Protein AF-A0A812LN64-F1 (afdb_monomer_lite)

pLDDT: mean 78.15, std 17.28, range [32.16, 97.19]

Secondary structure (DSSP, 8-state):
---HHHHHHHHHHHHHHHHHHHHHHHHHHHHHTT-HHHHHHHHHHHHHHHHHHHHHHHHHHHHHHTHHHHHTT----TT-SSSHHHHHHHHHHHHHHHHHHHHHHHHHHHHH--STHHHHHHHHHHHHHHHHTTHHHHHHHHHHHHHHHHHHHHHHHS--HHHHHHHHHHHHHGGGGGHHHHHHHHHHHHHH-S--TT-TT-GGG-HHHHHHHHHHHHHHHHHHHHHHTT-SPPPP--GGGSPPHHHHS-HHHHHHHHHHHTT--SS---SS-TTHHHHHHH-S------SHHHHHHHHTT--SPPPPHHHHHTPPPPPHHHHHHHHHHHHHHHHHHHHHHH-HHHHHTS-SSPPPHHHHHHHHHH-S-GGG-

Structure (mmCIF, N/CA/C/O backbone):
data_AF-A0A812LN64-F1
#
_entry.id   AF-A0A812LN64-F1
#
loop_
_atom_site.group_PDB
_atom_site.id
_atom_site.type_symbol
_atom_site.label_atom_id
_atom_site.label_alt_id
_atom_site.label_comp_id
_atom_site.label_asym_id
_atom_site.label_entity_id
_atom_site.label_seq_id
_atom_site.pdbx_PDB_ins_code
_atom_site.Cartn_x
_atom_site.Cartn_y
_atom_site.Cartn_z
_atom_site.occupancy
_atom_site.B_iso_or_equiv
_atom_site.auth_seq_id
_atom_site.auth_comp_id
_atom_site.auth_asym_id
_atom_site.auth_atom_id
_atom_site.pdbx_PDB_model_num
ATOM 1 N N . MET A 1 1 ? -29.314 15.090 -1.015 1.00 51.09 1 MET A N 1
ATOM 2 C CA . MET A 1 1 ? -28.353 15.562 0.005 1.00 51.09 1 MET A CA 1
ATOM 3 C C . MET A 1 1 ? -27.213 14.563 0.081 1.00 51.09 1 MET A C 1
ATOM 5 O O . MET A 1 1 ? -27.457 13.415 0.433 1.00 51.09 1 MET A O 1
ATOM 9 N N . THR A 1 2 ? -26.005 14.958 -0.312 1.00 59.31 2 THR A N 1
ATOM 10 C CA . THR A 1 2 ? -24.783 14.173 -0.087 1.00 59.31 2 THR A CA 1
ATOM 11 C C . THR A 1 2 ? -24.497 14.152 1.410 1.00 59.31 2 THR A C 1
ATOM 13 O O . THR A 1 2 ? -24.447 15.202 2.048 1.00 59.31 2 THR A O 1
ATOM 16 N N . SER A 1 3 ? -24.381 12.962 2.000 1.00 77.31 3 SER A N 1
ATOM 17 C CA . SER A 1 3 ? -24.067 12.852 3.423 1.00 77.31 3 SER A CA 1
ATOM 18 C C . SER A 1 3 ? -22.604 13.248 3.656 1.00 77.31 3 SER A C 1
ATOM 20 O O . SER A 1 3 ? -21.748 13.036 2.794 1.00 77.31 3 SER A O 1
ATOM 22 N N . LEU A 1 4 ? -22.294 13.802 4.833 1.00 80.00 4 LEU A N 1
ATOM 23 C CA . LEU A 1 4 ? -20.912 14.084 5.254 1.00 80.00 4 LEU A CA 1
ATOM 24 C C . LEU A 1 4 ? -20.022 12.829 5.149 1.00 80.00 4 LEU A C 1
ATOM 26 O O . LEU A 1 4 ? -18.835 12.927 4.857 1.00 80.00 4 LEU A O 1
ATOM 30 N N . TRP A 1 5 ? -20.621 11.646 5.312 1.00 84.25 5 TRP A N 1
ATOM 31 C CA . TRP A 1 5 ? -19.971 10.359 5.093 1.00 84.25 5 TRP A CA 1
ATOM 32 C C . TRP A 1 5 ? -19.531 10.152 3.636 1.00 84.25 5 TRP A C 1
ATOM 34 O O . TRP A 1 5 ? -18.379 9.804 3.399 1.00 84.25 5 TRP A O 1
ATOM 44 N N . THR A 1 6 ? -20.392 10.431 2.651 1.00 83.38 6 THR A N 1
ATOM 45 C CA . THR A 1 6 ? -20.023 10.357 1.225 1.00 83.38 6 THR A CA 1
ATOM 46 C C . THR A 1 6 ? -18.882 11.313 0.879 1.00 83.38 6 THR A C 1
ATOM 48 O O . THR A 1 6 ? -17.982 10.946 0.127 1.00 83.38 6 THR A O 1
ATOM 51 N N . VAL A 1 7 ? -18.885 12.519 1.454 1.00 84.38 7 VAL A N 1
ATOM 52 C CA . VAL A 1 7 ? -17.778 13.473 1.281 1.00 84.38 7 VAL A CA 1
ATOM 53 C C . VAL A 1 7 ? -16.494 12.924 1.904 1.00 84.38 7 VAL A C 1
ATOM 55 O O . VAL A 1 7 ? -15.455 12.952 1.256 1.00 84.38 7 VAL A O 1
ATOM 58 N N . GLY A 1 8 ? -16.565 12.371 3.118 1.00 85.00 8 GLY A N 1
ATOM 59 C CA . GLY A 1 8 ? -15.420 11.753 3.791 1.00 85.00 8 GLY A CA 1
ATOM 60 C C . GLY A 1 8 ? -14.812 10.592 3.002 1.00 85.00 8 GLY A C 1
ATOM 61 O O . GLY A 1 8 ? -13.592 10.523 2.868 1.00 85.00 8 GLY A O 1
ATOM 62 N N . LEU A 1 9 ? -15.652 9.737 2.412 1.00 85.19 9 LEU A N 1
ATOM 63 C CA . LEU A 1 9 ? -15.227 8.673 1.499 1.00 85.19 9 LEU A CA 1
ATOM 64 C C . LEU A 1 9 ? -14.498 9.233 0.276 1.00 85.19 9 LEU A C 1
ATOM 66 O O . LEU A 1 9 ? -13.383 8.812 -0.022 1.00 85.19 9 LEU A O 1
ATOM 70 N N . GLY A 1 10 ? -15.098 10.220 -0.397 1.00 85.81 10 GLY A N 1
ATOM 71 C CA . GLY A 1 10 ? -14.485 10.868 -1.555 1.00 85.81 10 GLY A CA 1
ATOM 72 C C . GLY A 1 10 ? -13.130 11.489 -1.212 1.00 85.81 10 GLY A C 1
ATOM 73 O O . GLY A 1 10 ? -12.141 11.216 -1.887 1.00 85.81 10 GLY A O 1
ATOM 74 N N . VAL A 1 11 ? -13.058 12.262 -0.126 1.00 88.12 11 VAL A N 1
ATOM 75 C CA . VAL A 1 11 ? -11.807 12.872 0.349 1.00 88.12 11 VAL A CA 1
ATOM 76 C C . VAL A 1 11 ? -10.767 11.807 0.675 1.00 88.12 11 VAL A C 1
ATOM 78 O O . VAL A 1 11 ? -9.610 11.976 0.301 1.00 88.12 11 VAL A O 1
ATOM 81 N N . SER A 1 12 ? -11.152 10.706 1.325 1.00 87.06 12 SER A N 1
ATOM 82 C CA . SER A 1 12 ? -10.193 9.652 1.636 1.00 87.06 12 SER A CA 1
ATOM 83 C C . SER A 1 12 ? -9.649 8.985 0.380 1.00 87.06 12 SER A C 1
ATOM 85 O O . SER A 1 12 ? -8.441 8.828 0.261 1.00 87.06 12 SER A O 1
ATOM 87 N N . THR A 1 13 ? -10.511 8.584 -0.553 1.00 85.69 13 THR A N 1
ATOM 88 C CA . THR A 1 13 ? -10.072 7.829 -1.731 1.00 85.69 13 THR A CA 1
ATOM 89 C C . THR A 1 13 ? -9.326 8.721 -2.722 1.00 85.69 13 THR A C 1
ATOM 91 O O . THR A 1 13 ? -8.197 8.408 -3.098 1.00 85.69 13 THR A O 1
ATOM 94 N N . PHE A 1 14 ? -9.906 9.858 -3.119 1.00 88.81 14 PHE A N 1
ATOM 95 C CA . PHE A 1 14 ? -9.264 10.769 -4.073 1.00 88.81 14 PHE A CA 1
ATOM 96 C C . PHE A 1 14 ? -8.053 11.478 -3.464 1.00 88.81 14 PHE A C 1
ATOM 98 O O . PHE A 1 14 ? -7.046 11.659 -4.146 1.00 88.81 14 PHE A O 1
ATOM 105 N N . GLY A 1 15 ? -8.120 11.828 -2.175 1.00 91.69 15 GLY A N 1
ATOM 106 C CA . GLY A 1 15 ? -6.979 12.374 -1.445 1.00 91.69 15 GLY A CA 1
ATOM 107 C C . GLY A 1 15 ? -5.815 11.387 -1.394 1.00 91.69 15 GLY A C 1
ATOM 108 O O . GLY A 1 15 ? -4.680 11.791 -1.641 1.00 91.69 15 GLY A O 1
ATOM 109 N N . ASN A 1 16 ? -6.089 10.097 -1.161 1.00 92.19 16 ASN A N 1
ATOM 110 C CA . ASN A 1 16 ? -5.050 9.070 -1.170 1.00 92.19 16 ASN A CA 1
ATOM 111 C C . ASN A 1 16 ? -4.416 8.903 -2.550 1.00 92.19 16 ASN A C 1
ATOM 113 O O . ASN A 1 16 ? -3.195 8.832 -2.643 1.00 92.19 16 ASN A O 1
ATOM 117 N N . VAL A 1 17 ? -5.210 8.903 -3.627 1.00 90.44 17 VAL A N 1
ATOM 118 C CA . VAL A 1 17 ? -4.676 8.856 -5.001 1.00 90.44 17 VAL A CA 1
ATOM 119 C C . VAL A 1 17 ? -3.774 10.060 -5.273 1.00 90.44 17 VAL A C 1
ATOM 121 O O . VAL A 1 17 ? -2.641 9.883 -5.715 1.00 90.44 17 VAL A O 1
ATOM 124 N N . GLY A 1 18 ? -4.240 11.276 -4.970 1.00 90.94 18 GLY A N 1
ATOM 125 C CA . GLY A 1 18 ? -3.463 12.498 -5.184 1.00 90.94 18 GLY A CA 1
ATOM 126 C C . GLY A 1 18 ? -2.150 12.511 -4.397 1.00 90.94 18 GLY A C 1
ATOM 127 O O . GLY A 1 18 ? -1.093 12.781 -4.966 1.00 90.94 18 GLY A O 1
ATOM 128 N N . LEU A 1 19 ? -2.191 12.161 -3.107 1.00 93.50 19 LEU A N 1
ATOM 129 C CA . LEU A 1 19 ? -0.991 12.103 -2.271 1.00 93.50 19 LEU A CA 1
ATOM 130 C C . LEU A 1 19 ? -0.039 10.983 -2.714 1.00 93.50 19 LEU A C 1
ATOM 132 O O . LEU A 1 19 ? 1.169 11.198 -2.774 1.00 93.50 19 LEU A O 1
ATOM 136 N N . SER A 1 20 ? -0.575 9.825 -3.102 1.00 92.12 20 SER A N 1
ATOM 137 C CA . SER A 1 20 ? 0.198 8.706 -3.651 1.00 92.12 20 SER A CA 1
ATOM 138 C C . SER A 1 20 ? 0.958 9.115 -4.916 1.00 92.12 20 SER A C 1
ATOM 140 O O . SER A 1 20 ? 2.154 8.848 -5.016 1.00 92.12 20 SER A O 1
ATOM 142 N N . LEU A 1 21 ? 0.323 9.847 -5.839 1.00 89.31 21 LEU A N 1
ATOM 143 C CA . LEU A 1 21 ? 0.989 10.366 -7.041 1.00 89.31 21 LEU A CA 1
ATOM 144 C C . LEU A 1 21 ? 2.135 11.331 -6.703 1.00 89.31 21 LEU A C 1
ATOM 146 O O . LEU A 1 21 ? 3.207 11.238 -7.302 1.00 89.31 21 LEU A O 1
ATOM 150 N N . ILE A 1 22 ? 1.942 12.219 -5.721 1.00 91.88 22 ILE A N 1
ATOM 151 C CA . ILE A 1 22 ? 3.000 13.122 -5.241 1.00 91.88 22 ILE A CA 1
ATOM 152 C C . ILE A 1 22 ? 4.173 12.312 -4.675 1.00 91.88 22 ILE A C 1
ATOM 154 O O . ILE A 1 22 ? 5.320 12.566 -5.039 1.00 91.88 22 ILE A O 1
ATOM 158 N N . ILE A 1 23 ? 3.897 11.309 -3.836 1.00 94.69 23 ILE A N 1
ATOM 159 C CA . ILE A 1 23 ? 4.916 10.413 -3.268 1.00 94.69 23 ILE A CA 1
ATOM 160 C C . ILE A 1 23 ? 5.693 9.705 -4.388 1.00 94.69 23 ILE A C 1
ATOM 162 O O . ILE A 1 23 ? 6.924 9.720 -4.391 1.00 94.69 23 ILE A O 1
ATOM 166 N N . GLY A 1 24 ? 4.995 9.145 -5.377 1.00 91.12 24 GLY A N 1
ATOM 167 C CA . GLY A 1 24 ? 5.611 8.515 -6.543 1.00 91.12 24 GLY A CA 1
ATOM 168 C C . GLY A 1 24 ? 6.502 9.464 -7.347 1.00 91.12 24 GLY A C 1
ATOM 169 O O . GLY A 1 24 ? 7.601 9.092 -7.765 1.00 91.12 24 GLY A O 1
ATOM 170 N N . GLY A 1 25 ? 6.064 10.712 -7.529 1.00 88.25 25 GLY A N 1
ATOM 171 C CA . GLY A 1 25 ? 6.855 11.762 -8.171 1.00 88.25 25 GLY A CA 1
ATOM 172 C C . GLY A 1 25 ? 8.131 12.098 -7.397 1.00 88.25 25 GLY A C 1
ATOM 173 O O . GLY A 1 25 ? 9.212 12.138 -7.986 1.00 88.25 25 GLY A O 1
ATOM 174 N N . VAL A 1 26 ? 8.034 12.272 -6.074 1.00 92.94 26 VAL A N 1
ATOM 175 C CA . VAL A 1 26 ? 9.193 12.539 -5.203 1.00 92.94 26 VAL A CA 1
ATOM 176 C C . VAL A 1 26 ? 10.190 11.381 -5.247 1.00 92.94 26 VAL A C 1
ATOM 178 O O . VAL A 1 26 ? 11.386 11.622 -5.398 1.00 92.94 26 VAL A O 1
ATOM 181 N N . TYR A 1 27 ? 9.721 10.133 -5.191 1.00 93.19 27 TYR A N 1
ATOM 182 C CA . TYR A 1 27 ? 10.580 8.951 -5.313 1.00 93.19 27 TYR A CA 1
ATOM 183 C C . TYR A 1 27 ? 11.373 8.939 -6.627 1.00 93.19 27 TYR A C 1
ATOM 185 O O . TYR A 1 27 ? 12.596 8.793 -6.613 1.00 93.19 27 TYR A O 1
ATOM 193 N N . ASN A 1 28 ? 10.701 9.163 -7.760 1.00 87.50 28 ASN A N 1
ATOM 194 C CA . ASN A 1 28 ? 11.365 9.227 -9.064 1.00 87.50 28 ASN A CA 1
ATOM 195 C C . ASN A 1 28 ? 12.356 10.402 -9.161 1.00 87.50 28 ASN A C 1
ATOM 197 O O . ASN A 1 28 ? 13.408 10.280 -9.796 1.00 87.50 28 ASN A O 1
ATOM 201 N N . GLY A 1 29 ? 12.053 11.526 -8.504 1.00 89.06 29 GLY A N 1
ATOM 202 C CA . GLY A 1 29 ? 12.973 12.654 -8.358 1.00 89.06 29 GLY A CA 1
ATOM 203 C C . GLY A 1 29 ? 14.232 12.287 -7.567 1.00 89.06 29 GLY A C 1
ATOM 204 O O . GLY A 1 29 ? 15.339 12.584 -8.013 1.00 89.06 29 GLY A O 1
ATOM 205 N N . LEU A 1 30 ? 14.081 11.583 -6.439 1.00 92.69 30 LEU A N 1
ATOM 206 C CA . LEU A 1 30 ? 15.203 11.101 -5.625 1.00 92.69 30 LEU A CA 1
ATOM 207 C C . LEU A 1 30 ? 16.101 10.135 -6.406 1.00 92.69 30 LEU A C 1
ATOM 209 O O . LEU A 1 30 ? 17.323 10.285 -6.365 1.00 92.69 30 LEU A O 1
ATOM 213 N N . LEU A 1 31 ? 15.512 9.195 -7.155 1.00 89.62 31 LEU A N 1
ATOM 214 C CA . LEU A 1 31 ? 16.269 8.295 -8.031 1.00 89.62 31 LEU A CA 1
ATOM 215 C C . LEU A 1 31 ? 17.029 9.062 -9.117 1.00 89.62 31 LEU A C 1
ATOM 217 O O . LEU A 1 31 ? 18.216 8.822 -9.323 1.00 89.62 31 LEU A O 1
ATOM 221 N N . SER A 1 32 ? 16.373 10.027 -9.766 1.00 87.56 32 SER A N 1
ATOM 222 C CA . SER A 1 32 ? 16.997 10.839 -10.820 1.00 87.56 32 SER A CA 1
ATOM 223 C C . SER A 1 32 ? 18.142 11.713 -10.292 1.00 87.56 32 SER A C 1
ATOM 225 O O . SER A 1 32 ? 19.085 11.992 -11.024 1.00 87.56 32 SER A O 1
ATOM 227 N N . GLY A 1 33 ? 18.088 12.112 -9.018 1.00 90.44 33 GLY A N 1
ATOM 228 C CA . GLY A 1 33 ? 19.173 12.796 -8.309 1.00 90.44 33 GLY A CA 1
ATOM 229 C C . GLY A 1 33 ? 20.242 11.862 -7.730 1.00 90.44 33 GLY A C 1
ATOM 230 O O . GLY A 1 33 ? 21.020 12.302 -6.887 1.00 90.44 33 GLY A O 1
ATOM 231 N N . ALA A 1 34 ? 20.254 10.581 -8.117 1.00 90.69 34 ALA A N 1
ATOM 232 C CA . ALA A 1 34 ? 21.152 9.541 -7.608 1.00 90.69 34 ALA A CA 1
ATOM 233 C C . ALA A 1 34 ? 21.091 9.317 -6.078 1.00 90.69 34 ALA A C 1
ATOM 235 O O . ALA A 1 34 ? 21.980 8.690 -5.498 1.00 90.69 34 ALA A O 1
ATOM 236 N N . ASN A 1 35 ? 20.025 9.762 -5.402 1.00 93.56 35 ASN A N 1
ATOM 237 C CA . ASN A 1 35 ? 19.819 9.536 -3.972 1.00 93.56 35 ASN A CA 1
ATOM 238 C C . ASN A 1 35 ? 19.111 8.194 -3.727 1.00 93.56 35 ASN A C 1
ATOM 240 O O . ASN A 1 35 ? 17.956 8.130 -3.297 1.00 93.56 35 ASN A O 1
ATOM 244 N N . ILE A 1 36 ? 19.826 7.106 -4.018 1.00 91.88 36 ILE A N 1
ATOM 245 C CA . ILE A 1 36 ? 19.304 5.734 -3.954 1.00 91.88 36 ILE A CA 1
ATOM 246 C C . ILE A 1 36 ? 18.854 5.362 -2.535 1.00 91.88 36 ILE A C 1
ATOM 248 O O . ILE A 1 36 ? 17.784 4.779 -2.349 1.00 91.88 36 ILE A O 1
ATOM 252 N N . VAL A 1 37 ? 19.655 5.717 -1.527 1.00 93.31 37 VAL A N 1
ATOM 253 C CA . VAL A 1 37 ? 19.361 5.408 -0.118 1.00 93.31 37 VAL A CA 1
ATOM 254 C C . VAL A 1 37 ? 18.096 6.135 0.332 1.00 93.31 37 VAL A C 1
ATOM 256 O O . VAL A 1 37 ? 17.197 5.514 0.899 1.00 93.31 37 VAL A O 1
ATOM 259 N N . GLY A 1 38 ? 17.992 7.431 0.019 1.00 93.94 38 GLY A N 1
ATOM 260 C CA . GLY A 1 38 ? 16.808 8.226 0.319 1.00 93.94 38 GLY A CA 1
ATOM 261 C C . GLY A 1 38 ? 15.561 7.655 -0.347 1.00 93.94 38 GLY A C 1
ATOM 262 O O . GLY A 1 38 ? 14.561 7.450 0.332 1.00 93.94 38 GLY A O 1
ATOM 263 N N . ALA A 1 39 ? 15.631 7.323 -1.639 1.00 92.25 39 ALA A N 1
ATOM 264 C CA . ALA A 1 39 ? 14.516 6.732 -2.380 1.00 92.25 39 ALA A CA 1
ATOM 265 C C . ALA A 1 39 ? 14.051 5.389 -1.785 1.00 92.25 39 ALA A C 1
ATOM 267 O O . ALA A 1 39 ? 12.848 5.156 -1.661 1.00 92.25 39 ALA A O 1
ATOM 268 N N . THR A 1 40 ? 15.004 4.541 -1.377 1.00 92.25 40 THR A N 1
ATOM 269 C CA . THR A 1 40 ? 14.756 3.207 -0.802 1.00 92.25 40 THR A CA 1
ATOM 270 C C . THR A 1 40 ? 13.929 3.260 0.476 1.00 92.25 40 THR A C 1
ATOM 272 O O . THR A 1 40 ? 13.028 2.447 0.655 1.00 92.25 40 THR A O 1
ATOM 275 N N . ILE A 1 41 ? 14.214 4.227 1.348 1.00 94.50 41 ILE A N 1
ATOM 276 C CA . ILE A 1 41 ? 13.515 4.383 2.628 1.00 94.50 41 ILE A CA 1
ATOM 277 C C . ILE A 1 41 ? 12.239 5.209 2.448 1.00 94.50 41 ILE A C 1
ATOM 279 O O . ILE A 1 41 ? 11.198 4.889 3.021 1.00 94.50 41 ILE A O 1
ATOM 283 N N . PHE A 1 42 ? 12.317 6.283 1.659 1.00 96.31 42 PHE A N 1
ATOM 284 C CA . PHE A 1 42 ? 11.243 7.260 1.513 1.00 96.31 42 PHE A CA 1
ATOM 285 C C . PHE A 1 42 ? 9.954 6.621 1.016 1.00 96.31 42 PHE A C 1
ATOM 287 O O . PHE A 1 42 ? 8.912 6.818 1.633 1.00 96.31 42 PHE A O 1
ATOM 294 N N . LEU A 1 43 ? 10.020 5.869 -0.082 1.00 94.81 43 LEU A N 1
ATOM 295 C CA . LEU A 1 43 ? 8.824 5.372 -0.747 1.00 94.81 43 LEU A CA 1
ATOM 296 C C . LEU A 1 43 ? 7.967 4.469 0.165 1.00 94.81 43 LEU A C 1
ATOM 298 O O . LEU A 1 43 ? 6.811 4.836 0.383 1.00 94.81 43 LEU A O 1
ATOM 302 N N . PRO A 1 44 ? 8.486 3.367 0.750 1.00 95.19 44 PRO A N 1
ATOM 303 C CA . PRO A 1 44 ? 7.682 2.501 1.614 1.00 95.19 44 PRO A CA 1
ATOM 304 C C . PRO A 1 44 ? 7.195 3.213 2.880 1.00 95.19 44 PRO A C 1
ATOM 306 O O . PRO A 1 44 ? 6.077 2.981 3.328 1.00 95.19 44 PRO A O 1
ATOM 309 N N . MET A 1 45 ? 7.997 4.114 3.456 1.00 95.62 45 MET A N 1
ATOM 310 C CA . MET A 1 45 ? 7.590 4.878 4.641 1.00 95.62 45 MET A CA 1
ATOM 311 C C . MET A 1 45 ? 6.481 5.886 4.322 1.00 95.62 45 MET A C 1
ATOM 313 O O . MET A 1 45 ? 5.529 6.034 5.088 1.00 95.62 45 MET A O 1
ATOM 317 N N . ALA A 1 46 ? 6.587 6.586 3.194 1.00 96.06 46 ALA A N 1
ATOM 318 C CA . ALA A 1 46 ? 5.615 7.587 2.784 1.00 96.06 46 ALA A CA 1
ATOM 319 C C . ALA A 1 46 ? 4.272 6.946 2.414 1.00 96.06 46 ALA A C 1
ATOM 321 O O . ALA A 1 46 ? 3.232 7.445 2.847 1.00 96.06 46 ALA A O 1
ATOM 322 N N . THR A 1 47 ? 4.272 5.829 1.675 1.00 95.06 47 THR A N 1
ATOM 323 C CA . THR A 1 47 ? 3.035 5.099 1.347 1.00 95.06 47 THR A CA 1
ATOM 324 C C . THR A 1 47 ? 2.387 4.502 2.594 1.00 95.06 47 THR A C 1
ATOM 326 O O . THR A 1 47 ? 1.180 4.651 2.763 1.00 95.06 47 THR A O 1
ATOM 329 N N . ALA A 1 48 ? 3.175 3.942 3.517 1.00 93.50 48 ALA A N 1
ATOM 330 C CA . ALA A 1 48 ? 2.709 3.454 4.816 1.00 93.50 48 ALA A CA 1
ATOM 331 C C . ALA A 1 48 ? 2.005 4.536 5.650 1.00 93.50 48 ALA A C 1
ATOM 333 O O . ALA A 1 48 ? 0.905 4.334 6.170 1.00 93.50 48 ALA A O 1
ATOM 334 N N . ILE A 1 49 ? 2.636 5.706 5.785 1.00 93.56 49 ILE A N 1
ATOM 335 C CA . ILE A 1 49 ? 2.071 6.837 6.532 1.00 93.56 49 ILE A CA 1
ATOM 336 C C . ILE A 1 49 ? 0.801 7.348 5.847 1.00 93.56 49 ILE A C 1
ATOM 338 O O . ILE A 1 49 ? -0.194 7.602 6.527 1.00 93.56 49 ILE A O 1
ATOM 342 N N . CYS A 1 50 ? 0.827 7.478 4.518 1.00 94.00 50 CYS A N 1
ATOM 343 C CA . CYS A 1 50 ? -0.315 7.897 3.709 1.00 94.00 50 CYS A CA 1
ATOM 344 C C . CYS A 1 50 ? -1.514 6.967 3.933 1.00 94.00 50 CYS A C 1
ATOM 346 O O . CYS A 1 50 ? -2.604 7.419 4.286 1.00 94.00 50 CYS A O 1
ATOM 348 N N . GLU A 1 51 ? -1.289 5.661 3.825 1.00 92.31 51 GLU A N 1
ATOM 349 C CA . GLU A 1 51 ? -2.297 4.638 4.060 1.00 92.31 51 GLU A CA 1
ATOM 350 C C . GLU A 1 51 ? -2.894 4.739 5.475 1.00 92.31 51 GLU A C 1
ATOM 352 O O . GLU A 1 51 ? -4.112 4.867 5.626 1.00 92.31 51 GLU A O 1
ATOM 357 N N . LEU A 1 52 ? -2.052 4.747 6.517 1.00 91.38 52 LEU A N 1
ATOM 358 C CA . LEU A 1 52 ? -2.506 4.850 7.908 1.00 91.38 52 LEU A CA 1
ATOM 359 C C . LEU A 1 52 ? -3.319 6.120 8.167 1.00 91.38 52 LEU A C 1
ATOM 361 O O . LEU A 1 52 ? -4.334 6.075 8.871 1.00 91.38 52 LEU A O 1
ATOM 365 N N . LEU A 1 53 ? -2.884 7.246 7.600 1.00 91.00 53 LEU A N 1
ATOM 366 C CA . LEU A 1 53 ? -3.569 8.525 7.720 1.00 91.00 53 LEU A CA 1
ATOM 367 C C . LEU A 1 53 ? -4.973 8.450 7.117 1.00 91.00 53 LEU A C 1
ATOM 369 O O . LEU A 1 53 ? -5.941 8.834 7.773 1.00 91.00 53 LEU A O 1
ATOM 373 N N . PHE A 1 54 ? -5.116 7.920 5.902 1.00 92.06 54 PHE A N 1
ATOM 374 C CA . PHE A 1 54 ? -6.417 7.834 5.237 1.00 92.06 54 PHE A CA 1
ATOM 375 C C . PHE A 1 54 ? -7.352 6.797 5.866 1.00 92.06 54 PHE A C 1
ATOM 377 O O . PHE A 1 54 ? -8.566 7.018 5.931 1.00 92.06 54 PHE A O 1
ATOM 384 N N . VAL A 1 55 ? -6.806 5.716 6.425 1.00 89.31 55 VAL A N 1
ATOM 385 C CA . VAL A 1 55 ? -7.550 4.769 7.269 1.00 89.31 55 VAL A CA 1
ATOM 386 C C . VAL A 1 55 ? -8.078 5.473 8.528 1.00 89.31 55 VAL A C 1
ATOM 388 O O . VAL A 1 55 ? -9.257 5.327 8.861 1.00 89.31 55 VAL A O 1
ATOM 391 N N . ALA A 1 56 ? -7.261 6.298 9.192 1.00 87.56 56 ALA A N 1
ATOM 392 C CA . ALA A 1 56 ? -7.677 7.071 10.364 1.00 87.56 56 ALA A CA 1
ATOM 393 C C . ALA A 1 56 ? -8.721 8.155 10.028 1.00 87.56 56 ALA A C 1
ATOM 395 O O . ALA A 1 56 ? -9.716 8.290 10.743 1.00 87.56 56 ALA A O 1
ATOM 396 N N . ILE A 1 57 ? -8.544 8.885 8.921 1.00 86.94 57 ILE A N 1
ATOM 397 C CA . ILE A 1 57 ? -9.506 9.890 8.437 1.00 86.94 57 ILE A CA 1
ATOM 398 C C . ILE A 1 57 ? -10.849 9.231 8.107 1.00 86.94 57 ILE A C 1
ATOM 400 O O . ILE A 1 57 ? -11.890 9.725 8.539 1.00 86.94 57 ILE A O 1
ATOM 404 N N . SER A 1 58 ? -10.834 8.099 7.395 1.00 87.25 58 SER A N 1
ATOM 405 C CA . SER A 1 58 ? -12.048 7.343 7.056 1.00 87.25 58 SER A CA 1
ATOM 406 C C . SER A 1 58 ? -12.806 6.909 8.307 1.00 87.25 58 SER A C 1
ATOM 408 O O . SER A 1 58 ? -14.023 7.080 8.387 1.00 87.25 58 SER A O 1
ATOM 410 N N . ARG A 1 59 ? -12.081 6.404 9.313 1.00 86.94 59 ARG A N 1
ATOM 411 C CA . ARG A 1 59 ? -12.658 6.039 10.608 1.00 86.94 59 ARG A CA 1
ATOM 412 C C . ARG A 1 59 ? -13.318 7.237 11.280 1.00 86.94 59 ARG A C 1
ATOM 414 O O . ARG A 1 59 ? -14.473 7.143 11.680 1.00 86.94 59 ARG A O 1
ATOM 421 N N . GLU A 1 60 ? -12.612 8.356 11.419 1.00 84.69 60 GLU A N 1
ATOM 422 C CA . GLU A 1 60 ? -13.155 9.527 12.116 1.00 84.69 60 GLU A CA 1
ATOM 423 C C . GLU A 1 60 ? -14.341 10.148 11.363 1.00 84.69 60 GLU A C 1
ATOM 425 O O . GLU A 1 60 ? -15.337 10.531 11.985 1.00 84.69 60 GLU A O 1
ATOM 430 N N . ALA A 1 61 ? -14.306 10.167 10.028 1.00 85.12 61 ALA A N 1
ATOM 431 C CA . ALA A 1 61 ? -15.451 10.561 9.212 1.00 85.12 61 ALA A CA 1
ATOM 432 C C . ALA A 1 61 ? -16.662 9.648 9.467 1.00 85.12 61 ALA A C 1
ATOM 434 O O . ALA A 1 61 ? -17.773 10.142 9.674 1.00 85.12 61 ALA A O 1
ATOM 435 N N . TYR A 1 62 ? -16.455 8.329 9.524 1.00 84.69 62 TYR A N 1
ATOM 436 C CA . TYR A 1 62 ? -17.512 7.364 9.824 1.00 84.69 62 TYR A CA 1
ATOM 437 C C . TYR A 1 62 ? -18.074 7.549 11.243 1.00 84.69 62 TYR A C 1
ATOM 439 O O . TYR A 1 62 ? -19.288 7.674 11.421 1.00 84.69 62 TYR A O 1
ATOM 447 N N . CYS A 1 63 ? -17.206 7.631 12.254 1.00 81.62 63 CYS A N 1
ATOM 448 C CA . CYS A 1 63 ? -17.590 7.806 13.655 1.00 81.62 63 CYS A CA 1
ATOM 449 C C . CYS A 1 63 ? -18.384 9.096 13.896 1.00 81.62 63 CYS A C 1
ATOM 451 O O . CYS A 1 63 ? -19.275 9.111 14.741 1.00 81.62 63 CYS A O 1
ATOM 453 N N . ARG A 1 64 ? -18.094 10.172 13.158 1.00 83.00 64 ARG A N 1
ATOM 454 C CA . ARG A 1 64 ? -18.794 11.457 13.312 1.00 83.00 64 ARG A CA 1
ATOM 455 C C . ARG A 1 64 ? -20.064 11.558 12.474 1.00 83.00 64 ARG A C 1
ATOM 457 O O . ARG A 1 64 ? -21.047 12.124 12.940 1.00 83.00 64 ARG A O 1
ATOM 464 N N . ALA A 1 65 ? -20.057 11.038 11.248 1.00 83.38 65 ALA A N 1
ATOM 465 C CA . ALA A 1 65 ? -21.148 11.250 10.295 1.00 83.38 65 ALA A CA 1
ATOM 466 C C . ALA A 1 65 ? -22.147 10.086 10.226 1.00 83.38 65 ALA A C 1
ATOM 468 O O . ALA A 1 65 ? -23.352 10.299 10.083 1.00 83.38 65 ALA A O 1
ATOM 469 N N . ALA A 1 66 ? -21.654 8.851 10.285 1.00 81.69 66 ALA A N 1
ATOM 470 C CA . ALA A 1 66 ? -22.441 7.651 10.018 1.00 81.69 66 ALA A CA 1
ATOM 471 C C . ALA A 1 66 ? -22.897 6.981 11.323 1.00 81.69 66 ALA A C 1
ATOM 473 O O . ALA A 1 66 ? -24.080 6.676 11.494 1.00 81.69 66 ALA A O 1
ATOM 474 N N . TRP A 1 67 ? -21.976 6.815 12.275 1.00 78.25 67 TRP A N 1
ATOM 475 C CA . TRP A 1 67 ? -22.225 6.090 13.522 1.00 78.25 67 TRP A CA 1
ATOM 476 C C . TRP A 1 67 ? -23.378 6.650 14.375 1.00 78.25 67 TRP A C 1
ATOM 478 O O . TRP A 1 67 ? -24.248 5.861 14.756 1.00 78.25 67 TRP A O 1
ATOM 488 N N . PRO A 1 68 ? -23.495 7.974 14.623 1.00 78.06 68 PRO A N 1
ATOM 489 C CA . PRO A 1 68 ? -24.560 8.506 15.476 1.00 78.06 68 PRO A CA 1
ATOM 490 C C . PRO A 1 68 ? -25.952 8.243 14.897 1.00 78.06 68 PRO A C 1
ATOM 492 O O . PRO A 1 68 ? -26.879 7.904 15.629 1.00 78.06 68 PRO A O 1
ATOM 495 N N . ASN A 1 69 ? -26.083 8.320 13.570 1.00 75.75 69 ASN A N 1
ATOM 496 C CA . ASN A 1 69 ? -27.327 8.022 12.861 1.00 75.75 69 ASN A CA 1
ATOM 497 C C . ASN A 1 69 ? -27.688 6.532 12.966 1.00 75.75 69 ASN A C 1
ATOM 499 O O . ASN A 1 69 ? -28.848 6.182 13.187 1.00 75.75 69 ASN A O 1
ATOM 503 N N . ARG A 1 70 ? -26.688 5.645 12.887 1.00 73.44 70 ARG A N 1
ATOM 504 C CA . ARG A 1 70 ? -26.878 4.195 13.047 1.00 73.44 70 ARG A CA 1
ATOM 505 C C . ARG A 1 70 ? -27.380 3.839 14.447 1.00 73.44 70 ARG A C 1
ATOM 507 O O . ARG A 1 70 ? -28.344 3.084 14.585 1.00 73.44 70 ARG A O 1
ATOM 514 N N . CYS A 1 71 ? -26.753 4.410 15.475 1.00 69.12 71 CYS A N 1
ATOM 515 C CA . CYS A 1 71 ? -27.121 4.203 16.876 1.00 69.12 71 CYS A CA 1
ATOM 516 C C . CYS A 1 71 ? -28.441 4.889 17.251 1.00 69.12 71 CYS A C 1
ATOM 518 O O . CYS A 1 71 ? -29.179 4.373 18.086 1.00 69.12 71 CYS A O 1
ATOM 520 N N . GLY A 1 72 ? -28.764 6.020 16.617 1.00 70.25 72 GLY A N 1
ATOM 521 C CA . GLY A 1 72 ? -29.983 6.800 16.846 1.00 70.25 72 GLY A CA 1
ATOM 522 C C . GLY A 1 72 ? -31.275 6.156 16.334 1.00 70.25 72 GLY A C 1
ATOM 523 O O . GLY A 1 72 ? -32.336 6.760 16.444 1.00 70.25 72 GLY A O 1
ATOM 524 N N . GLY A 1 73 ? -31.214 4.944 15.774 1.00 61.28 73 GLY A N 1
ATOM 525 C CA . GLY A 1 73 ? -32.396 4.166 15.402 1.00 61.28 73 GLY A CA 1
ATOM 526 C C . GLY A 1 73 ? -33.020 4.526 14.053 1.00 61.28 73 GLY A C 1
ATOM 527 O O . GLY A 1 73 ? -33.944 3.837 13.634 1.00 61.28 73 GLY A O 1
ATOM 528 N N . THR A 1 74 ? -32.496 5.521 13.326 1.00 64.75 74 THR A N 1
ATOM 529 C 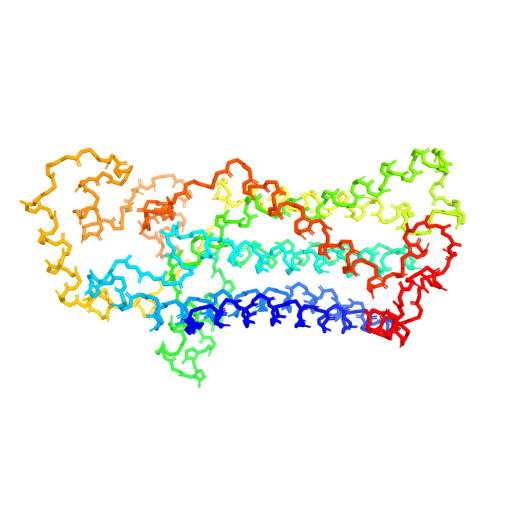CA . THR A 1 74 ? -32.968 5.817 11.960 1.00 64.75 74 THR A CA 1
ATOM 530 C C . THR A 1 74 ? -32.620 4.688 10.988 1.00 64.75 74 THR A C 1
ATOM 532 O O . THR A 1 74 ? -33.294 4.525 9.972 1.00 64.75 74 THR A O 1
ATOM 535 N N . GLY A 1 75 ? -31.577 3.899 11.295 1.00 62.16 75 GLY A N 1
ATOM 536 C CA . GLY A 1 75 ? -31.178 2.666 10.601 1.00 62.16 75 GLY A CA 1
ATOM 537 C C . GLY A 1 75 ? -30.687 2.854 9.160 1.00 62.16 75 GLY A C 1
ATOM 538 O O . GLY A 1 75 ? -30.008 1.983 8.624 1.00 62.16 75 GLY A O 1
ATOM 539 N N . LYS A 1 76 ? -30.992 3.994 8.540 1.00 67.19 76 LYS A N 1
ATOM 540 C CA . LYS A 1 76 ? -30.638 4.351 7.173 1.00 67.19 76 LYS A CA 1
ATOM 541 C C . LYS A 1 76 ? -29.534 5.394 7.201 1.00 67.19 76 LYS A C 1
ATOM 543 O O . LYS A 1 76 ? -29.756 6.535 7.597 1.00 67.19 76 LYS A O 1
ATOM 548 N N . ILE A 1 77 ? -28.358 5.006 6.727 1.00 69.69 77 ILE A N 1
ATOM 549 C CA . ILE A 1 77 ? -27.260 5.924 6.437 1.00 69.69 77 ILE A CA 1
ATOM 550 C C . ILE A 1 77 ? -27.239 6.084 4.916 1.00 69.69 77 ILE A C 1
ATOM 552 O O . ILE A 1 77 ? -26.946 5.112 4.213 1.00 69.69 77 ILE A O 1
ATOM 556 N N . PRO A 1 78 ? -27.602 7.257 4.368 1.00 65.94 78 PRO A N 1
ATOM 557 C CA . PRO A 1 78 ? -27.525 7.486 2.933 1.00 65.94 78 PRO A CA 1
ATOM 558 C C . PRO A 1 78 ? -26.107 7.210 2.428 1.00 65.94 78 PRO A C 1
ATOM 560 O O . PRO A 1 78 ? -25.144 7.822 2.898 1.00 65.94 78 PRO A O 1
ATOM 563 N N . GLY A 1 79 ? -25.996 6.268 1.492 1.00 65.12 79 GLY A N 1
ATOM 564 C CA . GLY A 1 79 ? -24.720 5.829 0.937 1.00 65.12 79 GLY A CA 1
ATOM 565 C C . GLY A 1 79 ? -23.985 4.753 1.738 1.00 65.12 79 GLY A C 1
ATOM 566 O O . GLY A 1 79 ? -22.924 4.366 1.286 1.00 65.12 79 GLY A O 1
ATOM 567 N N . ASP A 1 80 ? -24.517 4.248 2.862 1.00 67.94 80 ASP A N 1
ATOM 568 C CA . ASP A 1 80 ? -23.976 3.098 3.612 1.00 67.94 80 ASP A CA 1
ATOM 569 C C . ASP A 1 80 ? -25.085 2.162 4.113 1.00 67.94 80 ASP A C 1
ATOM 571 O O . ASP A 1 80 ? -25.392 2.045 5.300 1.00 67.94 80 ASP A O 1
ATOM 575 N N . GLN A 1 81 ? -25.734 1.500 3.159 1.00 62.34 81 GLN A N 1
ATOM 576 C CA . GLN A 1 81 ? -26.864 0.613 3.435 1.00 62.34 81 GLN A CA 1
ATOM 577 C C . GLN A 1 81 ? -26.421 -0.806 3.835 1.00 62.34 81 GLN A C 1
ATOM 579 O O . GLN A 1 81 ? -27.210 -1.535 4.429 1.00 62.34 81 GLN A O 1
ATOM 584 N N . LEU A 1 82 ? -25.172 -1.196 3.543 1.00 66.00 82 LEU A N 1
ATOM 585 C CA . LEU A 1 82 ? -24.682 -2.577 3.683 1.00 66.00 82 LEU A CA 1
ATOM 586 C C . LEU A 1 82 ? -23.242 -2.700 4.219 1.00 66.00 82 LEU A C 1
ATOM 588 O O . LEU A 1 82 ? -22.667 -3.776 4.103 1.00 66.00 82 LEU A O 1
ATOM 592 N N . TYR A 1 83 ? -22.623 -1.640 4.754 1.00 71.38 83 TYR A N 1
ATOM 593 C CA . TYR A 1 83 ? -21.198 -1.627 5.151 1.00 71.38 83 TYR A CA 1
ATOM 594 C C . TYR A 1 83 ? -20.197 -1.876 4.002 1.00 71.38 83 TYR A C 1
ATOM 596 O O . TYR A 1 83 ? -18.980 -1.890 4.202 1.00 71.38 83 TYR A O 1
ATOM 604 N N . ILE A 1 84 ? -20.691 -2.013 2.769 1.00 77.50 84 ILE A N 1
ATOM 605 C CA . ILE A 1 84 ? -19.885 -2.116 1.550 1.00 77.50 84 ILE A CA 1
ATOM 606 C C . ILE A 1 84 ? -18.976 -0.890 1.357 1.00 77.50 84 ILE A C 1
ATOM 608 O O . ILE A 1 84 ? -17.792 -1.081 1.113 1.00 77.50 84 ILE A O 1
ATOM 612 N N . PRO A 1 85 ? -19.444 0.365 1.502 1.00 81.44 85 PRO A N 1
ATOM 613 C CA . PRO A 1 85 ? -18.589 1.532 1.277 1.00 81.44 85 PRO A CA 1
ATOM 614 C C . PRO A 1 85 ? -17.417 1.617 2.253 1.00 81.44 85 PRO A C 1
ATOM 616 O O . PRO A 1 85 ? -16.348 2.081 1.883 1.00 81.44 85 PRO A O 1
ATOM 619 N N . VAL A 1 86 ? -17.614 1.163 3.493 1.00 82.31 86 VAL A N 1
ATOM 620 C CA . VAL A 1 86 ? -16.565 1.115 4.518 1.00 82.31 86 VAL A CA 1
ATOM 621 C C . VAL A 1 86 ? -15.443 0.180 4.083 1.00 82.31 86 VAL A C 1
ATOM 623 O O . VAL A 1 86 ? -14.292 0.593 3.952 1.00 82.31 86 VAL A O 1
ATOM 626 N N . THR A 1 87 ? -15.802 -1.075 3.827 1.00 84.00 87 THR A N 1
ATOM 627 C CA . THR A 1 87 ? -14.861 -2.124 3.424 1.00 84.00 87 THR A CA 1
ATOM 628 C C . THR A 1 87 ? -14.200 -1.778 2.091 1.00 84.00 87 THR A C 1
ATOM 630 O O . THR A 1 87 ? -12.979 -1.853 1.979 1.00 84.00 87 THR A O 1
ATOM 633 N N . ALA A 1 88 ? -14.976 -1.297 1.116 1.00 84.19 88 ALA A N 1
ATOM 634 C CA . ALA A 1 88 ? -14.471 -0.852 -0.176 1.00 84.19 88 ALA A CA 1
ATOM 635 C C . ALA A 1 88 ? -13.506 0.331 -0.038 1.00 84.19 88 ALA A C 1
ATOM 637 O O . ALA A 1 88 ? -12.458 0.318 -0.662 1.00 84.19 88 ALA A O 1
ATOM 638 N N . SER A 1 89 ? -13.795 1.328 0.803 1.00 87.00 89 SER A N 1
ATOM 639 C CA . SER A 1 89 ? -12.892 2.467 1.012 1.00 87.00 89 SER A CA 1
ATOM 640 C C . SER A 1 89 ? -11.557 2.049 1.610 1.00 87.00 89 SER A C 1
ATOM 642 O O . SER A 1 89 ? -10.515 2.547 1.191 1.00 87.00 89 SER A O 1
ATOM 644 N N . VAL A 1 90 ? -11.580 1.153 2.597 1.00 88.69 90 VAL A N 1
ATOM 645 C CA . VAL A 1 90 ? -10.365 0.639 3.237 1.00 88.69 90 VAL A CA 1
ATOM 646 C C . VAL A 1 90 ? -9.543 -0.178 2.242 1.00 88.69 90 VAL A C 1
ATOM 648 O O . VAL A 1 90 ? -8.344 0.065 2.105 1.00 88.69 90 VAL A O 1
ATOM 651 N N . ALA A 1 91 ? -10.194 -1.072 1.494 1.00 88.88 91 ALA A N 1
ATOM 652 C CA . ALA A 1 91 ? -9.559 -1.835 0.426 1.00 88.88 91 ALA A CA 1
ATOM 653 C C . ALA A 1 91 ? -8.984 -0.924 -0.668 1.00 88.88 91 ALA A C 1
ATOM 655 O O . ALA A 1 91 ? -7.849 -1.120 -1.089 1.00 88.88 91 ALA A O 1
ATOM 656 N N . CYS A 1 92 ? -9.726 0.106 -1.085 1.00 88.38 92 CYS A N 1
ATOM 657 C CA . CYS A 1 92 ? -9.265 1.097 -2.052 1.00 88.38 92 CYS A CA 1
ATOM 658 C C . CYS A 1 92 ? -8.043 1.851 -1.545 1.00 88.38 92 CYS A C 1
ATOM 660 O O . CYS A 1 92 ? -7.091 2.013 -2.299 1.00 88.38 92 CYS A O 1
ATOM 662 N N . ASN A 1 93 ? -8.042 2.301 -0.289 1.00 90.81 93 ASN A N 1
ATOM 663 C CA . ASN A 1 93 ? -6.901 3.025 0.258 1.00 90.81 93 ASN A CA 1
ATOM 664 C C . ASN A 1 93 ? -5.630 2.163 0.228 1.00 90.81 93 ASN A C 1
ATOM 666 O O . ASN A 1 93 ? -4.598 2.633 -0.244 1.00 90.81 93 ASN A O 1
ATOM 670 N N . HIS A 1 94 ? -5.729 0.900 0.647 1.00 92.38 94 HIS A N 1
ATOM 671 C CA . HIS A 1 94 ? -4.608 -0.035 0.574 1.00 92.38 94 HIS A CA 1
ATOM 672 C C . HIS A 1 94 ? -4.162 -0.288 -0.871 1.00 92.38 94 HIS A C 1
ATOM 674 O O . HIS A 1 94 ? -3.002 -0.071 -1.219 1.00 92.38 94 HIS A O 1
ATOM 680 N N . ALA A 1 95 ? -5.098 -0.675 -1.742 1.00 90.44 95 ALA A N 1
ATOM 681 C CA . ALA A 1 95 ? -4.799 -1.010 -3.128 1.00 90.44 95 ALA A CA 1
ATOM 682 C C . ALA A 1 95 ? -4.164 0.167 -3.881 1.00 90.44 95 ALA A C 1
ATOM 684 O O . ALA A 1 95 ? -3.219 -0.041 -4.632 1.00 90.44 95 ALA A O 1
ATOM 685 N N . VAL A 1 96 ? -4.632 1.402 -3.664 1.00 90.88 96 VAL A N 1
ATOM 686 C CA . VAL A 1 96 ? -4.041 2.624 -4.239 1.00 90.88 96 VAL A CA 1
ATOM 687 C C . VAL A 1 96 ? -2.583 2.776 -3.811 1.00 90.88 96 VAL A C 1
ATOM 689 O O . VAL A 1 96 ? -1.722 2.983 -4.665 1.00 90.88 96 VAL A O 1
ATOM 692 N N . SER A 1 97 ? -2.300 2.669 -2.510 1.00 93.00 97 SER A N 1
ATOM 693 C CA . SER A 1 97 ? -0.950 2.852 -1.971 1.00 93.00 97 SER A CA 1
ATOM 694 C C . SER A 1 97 ? 0.013 1.777 -2.479 1.00 93.00 97 SER A C 1
ATOM 696 O O . SER A 1 97 ? 1.137 2.098 -2.861 1.00 93.00 97 SER A O 1
ATOM 698 N N . GLU A 1 98 ? -0.443 0.530 -2.577 1.00 91.50 98 GLU A N 1
ATOM 699 C CA . GLU A 1 98 ? 0.361 -0.585 -3.080 1.00 91.50 98 GLU A CA 1
ATOM 700 C C . GLU A 1 98 ? 0.530 -0.587 -4.607 1.00 91.50 98 GLU A C 1
ATOM 702 O O . GLU A 1 98 ? 1.614 -0.877 -5.117 1.00 91.50 98 GLU A O 1
ATOM 707 N N . CYS A 1 99 ? -0.511 -0.215 -5.360 1.00 91.44 99 CYS A N 1
ATOM 708 C CA . CYS A 1 99 ? -0.410 -0.011 -6.807 1.00 91.44 99 CYS A CA 1
ATOM 709 C C . CYS A 1 99 ? 0.575 1.115 -7.117 1.00 91.44 99 CYS A C 1
ATOM 711 O O . CYS A 1 99 ? 1.444 0.953 -7.970 1.00 91.44 99 CYS A O 1
ATOM 713 N N . MET A 1 100 ? 0.489 2.231 -6.388 1.00 92.19 100 MET A N 1
ATOM 714 C CA . MET A 1 100 ? 1.444 3.328 -6.505 1.00 92.19 100 MET A CA 1
ATOM 715 C C . MET A 1 100 ? 2.855 2.837 -6.191 1.00 92.19 100 MET A C 1
ATOM 717 O O . MET A 1 100 ? 3.771 3.029 -6.986 1.00 92.19 100 MET A O 1
ATOM 721 N N . HIS A 1 101 ? 3.030 2.158 -5.063 1.00 91.69 101 HIS A N 1
ATOM 722 C CA . HIS A 1 101 ? 4.316 1.620 -4.657 1.00 91.69 101 HIS A CA 1
ATOM 723 C C . HIS A 1 101 ? 4.963 0.768 -5.765 1.00 91.69 101 HIS A C 1
ATOM 725 O O . HIS A 1 101 ? 6.069 1.076 -6.216 1.00 91.69 101 HIS A O 1
ATOM 731 N N . LEU A 1 102 ? 4.239 -0.229 -6.284 1.00 92.25 102 LEU A N 1
ATOM 732 C CA . LEU A 1 102 ? 4.727 -1.081 -7.365 1.00 92.25 102 LEU A CA 1
ATOM 733 C C . LEU A 1 102 ? 4.958 -0.286 -8.662 1.00 92.25 102 LEU A C 1
ATOM 735 O O . LEU A 1 102 ? 6.003 -0.441 -9.288 1.00 92.25 102 LEU A O 1
ATOM 739 N N . ALA A 1 103 ? 4.032 0.590 -9.061 1.00 91.50 103 ALA A N 1
ATOM 740 C CA . ALA A 1 103 ? 4.150 1.372 -10.293 1.00 91.50 103 ALA A CA 1
ATOM 741 C C . ALA A 1 103 ? 5.375 2.301 -10.284 1.00 91.50 103 ALA A C 1
ATOM 743 O O . ALA A 1 103 ? 6.087 2.364 -11.285 1.00 91.50 103 ALA A O 1
ATOM 744 N N . ALA A 1 104 ? 5.654 2.981 -9.166 1.00 91.00 104 ALA A N 1
ATOM 745 C CA . ALA A 1 104 ? 6.844 3.820 -9.018 1.00 91.00 104 ALA A CA 1
ATOM 746 C C . ALA A 1 104 ? 8.132 3.006 -9.145 1.00 91.00 104 ALA A C 1
ATOM 748 O O . ALA A 1 104 ? 9.038 3.410 -9.874 1.00 91.00 104 ALA A O 1
ATOM 749 N N . VAL A 1 105 ? 8.214 1.856 -8.469 1.00 92.38 105 VAL A N 1
ATOM 750 C CA . VAL A 1 105 ? 9.415 1.017 -8.534 1.00 92.38 105 VAL A CA 1
ATOM 751 C C . VAL A 1 105 ? 9.610 0.464 -9.940 1.00 92.38 105 VAL A C 1
ATOM 753 O O . VAL A 1 105 ? 10.702 0.586 -10.490 1.00 92.38 105 VAL A O 1
ATOM 756 N N . LEU A 1 106 ? 8.558 -0.074 -10.565 1.00 91.12 106 LEU A N 1
ATOM 757 C CA . LEU A 1 106 ? 8.638 -0.567 -11.942 1.00 91.12 106 LEU A CA 1
ATOM 758 C C . LEU A 1 106 ? 9.045 0.540 -12.917 1.00 91.12 106 LEU A C 1
ATOM 760 O O . LEU A 1 106 ? 9.795 0.264 -13.848 1.00 91.12 106 LEU A O 1
ATOM 764 N N . ALA A 1 107 ? 8.614 1.784 -12.690 1.00 88.44 107 ALA A N 1
ATOM 765 C CA . ALA A 1 107 ? 9.033 2.911 -13.511 1.00 88.44 107 ALA A CA 1
ATOM 766 C C . ALA A 1 107 ? 10.545 3.169 -13.430 1.00 88.44 107 ALA A C 1
ATOM 768 O O . ALA A 1 107 ? 11.202 3.298 -14.464 1.00 88.44 107 ALA A O 1
ATOM 769 N N . GLY A 1 108 ? 11.108 3.170 -12.218 1.00 87.25 108 GLY A N 1
ATOM 770 C CA . GLY A 1 108 ? 12.553 3.302 -12.014 1.00 87.25 108 GLY A CA 1
ATOM 771 C C . GLY A 1 108 ? 13.346 2.144 -12.631 1.00 87.25 108 GLY A C 1
ATOM 772 O O . GLY A 1 108 ? 14.325 2.362 -13.343 1.00 87.25 108 GLY A O 1
ATOM 773 N N . VAL A 1 109 ? 12.894 0.903 -12.422 1.00 90.25 109 VAL A N 1
ATOM 774 C CA . VAL A 1 109 ? 13.576 -0.302 -12.931 1.00 90.25 109 VAL A CA 1
ATOM 775 C C . VAL A 1 109 ? 13.516 -0.404 -14.450 1.00 90.25 109 VAL A C 1
ATOM 777 O O . VAL A 1 109 ? 14.514 -0.748 -15.081 1.00 90.25 109 VAL A O 1
ATOM 780 N N . ALA A 1 110 ? 12.370 -0.093 -15.053 1.00 87.50 110 ALA A N 1
ATOM 781 C CA . ALA A 1 110 ? 12.227 -0.124 -16.501 1.00 87.50 110 ALA A CA 1
ATOM 782 C C . ALA A 1 110 ? 13.159 0.891 -17.180 1.00 87.50 110 ALA A C 1
ATOM 784 O O . ALA A 1 110 ? 13.755 0.581 -18.211 1.00 87.50 110 ALA A O 1
ATOM 785 N N . LYS A 1 111 ? 13.328 2.074 -16.574 1.00 83.44 111 LYS A N 1
ATOM 786 C CA . LYS A 1 111 ? 14.185 3.140 -17.097 1.00 83.44 111 LYS A CA 1
ATOM 787 C C . LYS A 1 111 ? 15.674 2.801 -17.004 1.00 83.44 111 LYS A C 1
ATOM 789 O O . LYS A 1 111 ? 16.381 2.940 -17.998 1.00 83.44 111 LYS A O 1
ATOM 794 N N . ASP A 1 112 ? 16.139 2.371 -15.832 1.00 84.56 112 ASP A N 1
ATOM 795 C CA . ASP A 1 112 ? 17.579 2.259 -15.568 1.00 84.56 112 ASP A CA 1
ATOM 796 C C . ASP A 1 112 ? 18.106 0.818 -15.703 1.00 84.56 112 ASP A C 1
ATOM 798 O O . ASP A 1 112 ? 19.314 0.601 -15.775 1.00 84.56 112 ASP A O 1
ATOM 802 N N . GLY A 1 113 ? 17.224 -0.189 -15.703 1.00 86.31 113 GLY A N 1
ATOM 803 C CA . GLY A 1 113 ? 17.590 -1.610 -15.767 1.00 86.31 113 GLY A CA 1
ATOM 804 C C . GLY A 1 113 ? 18.384 -2.115 -14.554 1.00 86.31 113 GLY A C 1
ATOM 805 O O . GLY A 1 113 ? 18.941 -3.211 -14.592 1.00 86.31 113 GLY A O 1
ATOM 806 N N . THR A 1 114 ? 18.471 -1.323 -13.482 1.00 88.56 114 THR A N 1
ATOM 807 C CA . THR A 1 114 ? 19.277 -1.635 -12.295 1.00 88.56 114 THR A CA 1
ATOM 808 C C . THR A 1 114 ? 18.513 -2.483 -11.277 1.00 88.56 114 THR A C 1
ATOM 810 O O . THR A 1 114 ? 17.284 -2.543 -11.267 1.00 88.56 114 THR A O 1
ATO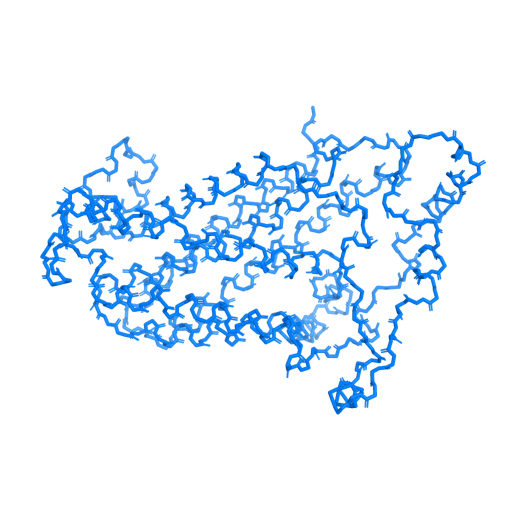M 813 N N . PHE A 1 115 ? 19.252 -3.103 -10.353 1.00 92.38 115 PHE A N 1
ATOM 814 C CA . PHE A 1 115 ? 18.701 -3.888 -9.241 1.00 92.38 115 PHE A CA 1
ATOM 815 C C . PHE A 1 115 ? 18.475 -3.070 -7.958 1.00 92.38 115 PHE A C 1
ATOM 817 O O . PHE A 1 115 ? 18.326 -3.634 -6.876 1.00 92.38 115 PHE A O 1
ATOM 824 N N . VAL A 1 116 ? 18.414 -1.736 -8.055 1.00 89.88 116 VAL A N 1
ATOM 825 C CA . VAL A 1 116 ? 18.143 -0.847 -6.906 1.00 89.88 116 VAL A CA 1
ATOM 826 C C . VAL A 1 116 ? 16.813 -1.186 -6.217 1.00 89.88 116 VAL A C 1
ATOM 828 O O . VAL A 1 116 ? 16.680 -1.037 -5.002 1.00 89.88 116 VAL A O 1
ATOM 831 N N . TRP A 1 117 ? 15.850 -1.725 -6.968 1.00 93.94 117 TRP A N 1
ATOM 832 C CA . TRP A 1 117 ? 14.563 -2.184 -6.448 1.00 93.94 117 TRP A CA 1
ATOM 833 C C . TRP A 1 117 ? 14.670 -3.232 -5.340 1.00 93.94 117 TRP A C 1
ATOM 835 O O . TRP A 1 117 ? 13.743 -3.335 -4.545 1.00 93.94 117 TRP A O 1
ATOM 845 N N . VAL A 1 118 ? 15.774 -3.984 -5.246 1.00 95.88 118 VAL A N 1
ATOM 846 C CA . VAL A 1 118 ? 15.963 -4.989 -4.188 1.00 95.88 118 VAL A CA 1
ATOM 847 C C . VAL A 1 118 ? 15.959 -4.323 -2.814 1.00 95.88 118 VAL A C 1
ATOM 849 O O . VAL A 1 118 ? 15.285 -4.794 -1.902 1.00 95.88 118 VAL A O 1
ATOM 852 N N . GLY A 1 119 ? 16.660 -3.193 -2.673 1.00 94.31 119 GLY A N 1
ATOM 853 C CA . GLY A 1 119 ? 16.665 -2.425 -1.429 1.00 94.31 119 GLY A CA 1
ATOM 854 C C . GLY A 1 119 ? 15.269 -1.921 -1.074 1.00 94.31 119 GLY A C 1
ATOM 855 O O . GLY A 1 119 ? 14.848 -2.043 0.076 1.00 94.31 119 GLY A O 1
ATOM 856 N N . VAL A 1 120 ? 14.530 -1.421 -2.073 1.00 94.31 120 VAL A N 1
ATOM 857 C CA . VAL A 1 120 ? 13.141 -0.975 -1.893 1.00 94.31 120 VAL A CA 1
ATOM 858 C C . VAL A 1 120 ? 12.276 -2.143 -1.430 1.00 94.31 120 VAL A C 1
ATOM 860 O O . VAL A 1 120 ? 11.627 -2.024 -0.404 1.00 94.31 120 VAL A O 1
ATOM 863 N N . ALA A 1 121 ? 12.332 -3.293 -2.107 1.00 95.75 121 ALA A N 1
ATOM 864 C CA . ALA A 1 121 ? 11.543 -4.477 -1.772 1.00 95.75 121 ALA A CA 1
ATOM 865 C C . ALA A 1 121 ? 11.794 -4.975 -0.343 1.00 95.75 121 ALA A C 1
ATOM 867 O O . ALA A 1 121 ? 10.846 -5.269 0.383 1.00 95.75 121 ALA A O 1
ATOM 868 N N . LEU A 1 122 ? 13.057 -5.016 0.093 1.00 96.69 122 LEU A N 1
ATOM 869 C CA . LEU A 1 122 ? 13.406 -5.387 1.466 1.00 96.69 122 LEU A CA 1
ATOM 870 C C . LEU A 1 122 ? 12.912 -4.353 2.484 1.00 96.69 122 LEU A C 1
ATOM 872 O O . LEU A 1 122 ? 12.395 -4.727 3.538 1.00 96.69 122 LEU A O 1
ATOM 876 N N . SER A 1 123 ? 13.040 -3.060 2.174 1.00 95.81 123 SER A N 1
ATOM 877 C CA . SER A 1 123 ? 12.522 -1.996 3.036 1.00 95.81 123 SER A CA 1
ATOM 878 C C . SER A 1 123 ? 10.996 -2.031 3.119 1.00 95.81 123 SER A C 1
ATOM 880 O O . SER A 1 123 ? 10.453 -1.809 4.196 1.00 95.81 123 SER A O 1
ATOM 882 N N . THR A 1 124 ? 10.300 -2.327 2.022 1.00 95.25 124 THR A N 1
ATOM 883 C CA . THR A 1 124 ? 8.844 -2.495 1.994 1.00 95.25 124 THR A CA 1
ATOM 884 C C . THR A 1 124 ? 8.427 -3.684 2.832 1.00 95.25 124 THR A C 1
ATOM 886 O O . THR A 1 124 ? 7.567 -3.525 3.689 1.00 95.25 124 THR A O 1
ATOM 889 N N . LEU A 1 125 ? 9.069 -4.842 2.651 1.00 96.12 125 LEU A N 1
ATOM 890 C CA . LEU A 1 125 ? 8.797 -6.030 3.456 1.00 96.12 125 LEU A CA 1
ATOM 891 C C . LEU A 1 125 ? 8.931 -5.718 4.952 1.00 96.12 125 LEU A C 1
ATOM 893 O O . LEU A 1 125 ? 8.037 -6.031 5.735 1.00 96.12 125 LEU A O 1
ATOM 897 N N . LEU A 1 126 ? 10.021 -5.053 5.350 1.00 96.81 126 LEU A N 1
ATOM 898 C CA . LEU A 1 126 ? 10.232 -4.655 6.740 1.00 96.81 126 LEU A CA 1
ATOM 899 C C . LEU A 1 126 ? 9.133 -3.701 7.229 1.00 96.81 126 LEU A C 1
ATOM 901 O O . LEU A 1 126 ? 8.536 -3.944 8.277 1.00 96.81 126 LEU A O 1
ATOM 905 N N . THR A 1 127 ? 8.851 -2.631 6.485 1.00 95.69 127 THR A N 1
ATOM 906 C CA . THR A 1 127 ? 7.829 -1.642 6.853 1.00 95.69 127 THR A CA 1
ATOM 907 C C . THR A 1 127 ? 6.444 -2.277 6.954 1.00 95.69 127 THR A C 1
ATOM 909 O O . THR A 1 127 ? 5.735 -2.030 7.930 1.00 95.69 127 THR A O 1
ATOM 912 N N . ASN A 1 128 ? 6.071 -3.139 6.011 1.00 94.88 128 ASN A N 1
ATOM 913 C CA . ASN A 1 128 ? 4.778 -3.809 6.012 1.00 94.88 128 ASN A CA 1
ATOM 914 C C . ASN A 1 128 ? 4.640 -4.784 7.180 1.00 94.88 128 ASN A C 1
ATOM 916 O O . ASN A 1 128 ? 3.634 -4.733 7.884 1.00 94.88 128 ASN A O 1
ATOM 920 N N . ILE A 1 129 ? 5.668 -5.588 7.474 1.00 95.50 129 ILE A N 1
ATOM 921 C CA . ILE A 1 129 ? 5.685 -6.440 8.674 1.00 95.50 129 ILE A CA 1
ATOM 922 C C . ILE A 1 129 ? 5.505 -5.583 9.935 1.00 95.50 129 ILE A C 1
ATOM 924 O O . ILE A 1 129 ? 4.686 -5.907 10.795 1.00 95.50 129 ILE A O 1
ATOM 928 N N . LEU A 1 130 ? 6.223 -4.460 10.049 1.00 95.75 130 LEU A N 1
ATOM 929 C CA . LEU A 1 130 ? 6.101 -3.558 11.199 1.00 95.75 130 LEU A CA 1
ATOM 930 C C . LEU A 1 130 ? 4.708 -2.919 11.310 1.00 95.75 130 LEU A C 1
ATOM 932 O O . LEU A 1 130 ? 4.235 -2.694 12.426 1.00 95.75 130 LEU A O 1
ATOM 936 N N . LEU A 1 131 ? 4.048 -2.615 10.191 1.00 93.31 131 LEU A N 1
ATOM 937 C CA . LEU A 1 131 ? 2.670 -2.117 10.170 1.00 93.31 131 LEU A CA 1
ATOM 938 C C . LEU A 1 131 ? 1.680 -3.190 10.614 1.00 93.31 131 LEU A C 1
ATOM 940 O O . LEU A 1 131 ? 0.898 -2.940 11.531 1.00 93.31 131 LEU A O 1
ATOM 944 N N . ARG A 1 132 ? 1.762 -4.379 10.007 1.00 91.50 132 ARG A N 1
ATOM 945 C CA . ARG A 1 132 ? 0.869 -5.523 10.244 1.00 91.50 132 ARG A CA 1
ATOM 946 C C . ARG A 1 132 ? 0.924 -5.998 11.687 1.00 91.50 132 ARG A C 1
ATOM 948 O O . ARG A 1 132 ? -0.100 -6.255 12.310 1.00 91.50 132 ARG A O 1
ATOM 955 N N . LEU A 1 133 ? 2.129 -6.032 12.252 1.00 91.56 133 LEU A N 1
ATOM 956 C CA . LEU A 1 133 ? 2.368 -6.358 13.657 1.00 91.56 133 LEU A CA 1
ATOM 957 C C . LEU A 1 133 ? 2.140 -5.164 14.597 1.00 91.56 133 LEU A C 1
ATOM 959 O O . LEU A 1 133 ? 2.445 -5.245 15.783 1.00 91.56 133 LEU A O 1
ATOM 963 N N . SER A 1 134 ? 1.627 -4.037 14.094 1.00 92.94 134 SER A N 1
ATOM 964 C CA . SER A 1 134 ? 1.340 -2.805 14.840 1.00 92.94 134 SER A CA 1
ATOM 965 C C . SER A 1 134 ? 2.541 -2.117 15.510 1.00 92.94 134 SER A C 1
ATOM 967 O O . SER A 1 134 ? 2.353 -1.108 16.192 1.00 92.94 134 SER A O 1
ATOM 969 N N . TRP A 1 135 ? 3.777 -2.570 15.281 1.00 95.31 135 TRP A N 1
ATOM 970 C CA . TRP A 1 135 ? 4.996 -1.934 15.804 1.00 95.31 135 TRP A CA 1
ATOM 971 C C . TRP A 1 135 ? 5.145 -0.502 15.312 1.00 95.31 135 TRP A C 1
ATOM 973 O O . TRP A 1 135 ? 5.425 0.406 16.095 1.00 95.31 135 TRP A O 1
ATOM 983 N N . PHE A 1 136 ? 4.880 -0.273 14.029 1.00 94.00 136 PHE A N 1
ATOM 984 C CA . PHE A 1 136 ? 4.944 1.065 13.456 1.00 94.00 136 PHE A CA 1
ATOM 985 C C . PHE A 1 136 ? 3.937 2.016 14.118 1.00 94.00 136 PHE A C 1
ATOM 987 O O . PHE A 1 136 ? 4.280 3.128 14.520 1.00 94.00 136 PHE A O 1
ATOM 994 N N . ARG A 1 137 ? 2.699 1.546 14.321 1.00 92.06 137 ARG A N 1
ATOM 995 C CA . ARG A 1 137 ? 1.641 2.310 15.002 1.00 92.06 137 ARG A CA 1
ATOM 996 C C . ARG A 1 137 ? 2.001 2.592 16.454 1.00 92.06 137 ARG A C 1
ATOM 998 O O . ARG A 1 137 ? 1.747 3.692 16.930 1.00 92.06 137 ARG A O 1
ATOM 1005 N N . PHE A 1 138 ? 2.605 1.625 17.143 1.00 94.69 138 PHE A N 1
ATOM 1006 C CA . PHE A 1 138 ? 3.089 1.794 18.507 1.00 94.69 138 PHE A CA 1
ATOM 1007 C C . PHE A 1 138 ? 4.130 2.916 18.594 1.00 94.69 138 PHE A C 1
ATOM 1009 O O . PHE A 1 138 ? 3.989 3.815 19.422 1.00 94.69 138 PHE A O 1
ATOM 1016 N N . PHE A 1 139 ? 5.129 2.941 17.708 1.00 95.62 139 PHE A N 1
ATOM 1017 C CA . PHE A 1 139 ? 6.115 4.026 17.695 1.00 95.62 139 PHE A CA 1
ATOM 1018 C C . PHE A 1 139 ? 5.479 5.385 17.385 1.00 95.62 139 PHE A C 1
ATOM 1020 O O . PHE A 1 139 ? 5.744 6.357 18.096 1.00 95.62 139 PHE A O 1
ATOM 1027 N N . LEU A 1 140 ? 4.584 5.452 16.394 1.00 93.81 140 LEU A N 1
ATOM 1028 C CA . LEU A 1 140 ? 3.842 6.679 16.089 1.00 93.81 140 LEU A CA 1
ATOM 1029 C C . LEU A 1 140 ? 2.973 7.141 17.263 1.00 93.81 140 LEU A C 1
ATOM 1031 O O . LEU A 1 140 ? 2.922 8.336 17.548 1.00 93.81 140 LEU A O 1
ATOM 1035 N N . PHE A 1 141 ? 2.344 6.214 17.988 1.00 94.12 141 PHE A N 1
ATOM 1036 C CA . PHE A 1 141 ? 1.603 6.517 19.207 1.00 94.12 141 PHE A CA 1
ATOM 1037 C C . PHE A 1 141 ? 2.515 7.134 20.268 1.00 94.12 141 PHE A C 1
ATOM 1039 O O . PHE A 1 141 ? 2.163 8.166 20.832 1.00 94.12 141 PHE A O 1
ATOM 1046 N N . GLN A 1 142 ? 3.690 6.553 20.523 1.00 96.19 142 GLN A N 1
ATOM 1047 C CA . GLN A 1 142 ? 4.622 7.065 21.532 1.00 96.19 142 GLN A CA 1
ATOM 1048 C C . GLN A 1 142 ? 5.120 8.473 21.190 1.00 96.19 142 GLN A C 1
ATOM 1050 O O . GLN A 1 142 ? 5.146 9.343 22.064 1.00 96.19 142 GLN A O 1
ATOM 1055 N N . ILE A 1 143 ? 5.443 8.713 19.916 1.00 95.81 143 ILE A N 1
ATOM 1056 C CA . ILE A 1 143 ? 5.849 10.031 19.415 1.00 95.81 143 ILE A CA 1
ATOM 1057 C C . ILE A 1 143 ? 4.694 11.029 19.557 1.00 95.81 143 ILE A C 1
ATOM 1059 O O . ILE A 1 143 ? 4.845 12.072 20.191 1.00 95.81 143 ILE A O 1
ATOM 1063 N N . ALA A 1 144 ? 3.513 10.698 19.031 1.00 94.75 144 ALA A N 1
ATOM 1064 C CA . ALA A 1 144 ? 2.345 11.574 19.083 1.00 94.75 144 ALA A CA 1
ATOM 1065 C C . ALA A 1 144 ? 1.883 11.847 20.519 1.00 94.75 144 ALA A C 1
ATOM 1067 O O . ALA A 1 144 ? 1.415 12.944 20.815 1.00 94.75 144 ALA A O 1
ATOM 1068 N N . ARG A 1 145 ? 2.045 10.879 21.429 1.00 95.69 145 ARG A N 1
ATOM 1069 C CA . ARG A 1 145 ? 1.740 11.041 22.853 1.00 95.69 145 ARG A CA 1
ATOM 1070 C C . ARG A 1 145 ? 2.648 12.089 23.482 1.00 95.69 145 ARG A C 1
ATOM 1072 O O . ARG A 1 145 ? 2.149 12.932 24.221 1.00 95.69 145 ARG A O 1
ATOM 1079 N N . GLY A 1 146 ? 3.945 12.047 23.175 1.00 96.62 146 GLY A N 1
ATOM 1080 C CA . GLY A 1 146 ? 4.910 13.034 23.656 1.00 96.62 146 GLY A CA 1
ATOM 1081 C C . GLY A 1 146 ? 4.669 14.436 23.095 1.00 96.62 146 GLY A C 1
ATOM 1082 O O . GLY A 1 146 ? 4.803 15.411 23.825 1.00 96.62 146 GLY A O 1
ATOM 1083 N N . LEU A 1 147 ? 4.280 14.542 21.820 1.00 9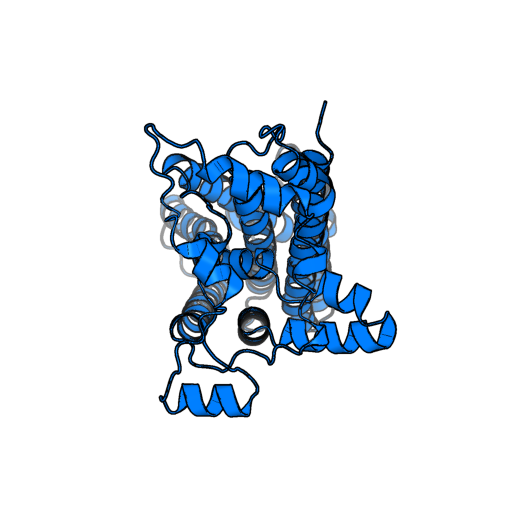7.19 147 LEU A N 1
ATOM 1084 C CA . LEU A 1 147 ? 4.144 15.832 21.130 1.00 97.19 147 LEU A CA 1
ATOM 1085 C C . LEU A 1 147 ? 2.770 16.492 21.295 1.00 97.19 147 LEU A C 1
ATOM 1087 O O . LEU A 1 147 ? 2.676 17.711 21.401 1.00 97.19 147 LEU A O 1
ATOM 1091 N N . CYS A 1 148 ? 1.697 15.706 21.273 1.00 96.56 148 CYS A N 1
ATOM 1092 C CA . CYS A 1 148 ? 0.324 16.207 21.162 1.00 96.56 148 CYS A CA 1
ATOM 1093 C C . CYS A 1 148 ? -0.612 15.661 22.252 1.00 96.56 148 CYS A C 1
ATOM 1095 O O . CYS A 1 148 ? -1.815 15.929 22.236 1.00 96.56 148 CYS A O 1
ATOM 1097 N N . GLY A 1 149 ? -0.076 14.881 23.193 1.00 95.44 149 GLY A N 1
ATOM 1098 C CA . GLY A 1 149 ? -0.820 14.282 24.291 1.00 95.44 149 GLY A CA 1
ATOM 1099 C C . GLY A 1 149 ? -1.519 12.966 23.939 1.00 95.44 149 GLY A C 1
ATOM 1100 O O . GLY A 1 149 ? -1.773 12.615 22.784 1.00 95.44 149 GLY A O 1
ATOM 1101 N N . THR A 1 150 ? -1.871 12.222 24.987 1.00 94.00 150 THR A N 1
ATOM 1102 C CA . THR A 1 150 ? -2.449 10.871 24.900 1.00 94.00 150 THR A CA 1
ATOM 1103 C C . THR A 1 150 ? -3.766 10.826 24.127 1.00 94.00 150 THR A C 1
ATOM 1105 O O . THR A 1 150 ? -4.030 9.856 23.422 1.00 94.00 150 THR A O 1
ATOM 1108 N N . SER A 1 151 ? -4.599 11.868 24.224 1.00 90.25 151 SER A N 1
ATOM 1109 C CA . SER A 1 151 ? -5.919 11.879 23.579 1.00 90.25 151 SER A CA 1
ATOM 1110 C C . SER A 1 151 ? -5.818 11.830 22.051 1.00 90.25 151 SER A C 1
ATOM 1112 O O . SER A 1 151 ? -6.441 10.968 21.425 1.00 90.25 151 SER A O 1
ATOM 1114 N N . LEU A 1 152 ? -4.981 12.693 21.457 1.00 89.38 152 LEU A N 1
ATOM 1115 C CA . LEU A 1 152 ? -4.780 12.722 20.007 1.00 89.38 152 LEU A CA 1
ATOM 1116 C C . LEU A 1 152 ? -4.053 11.463 19.526 1.00 89.38 152 LEU A C 1
ATOM 1118 O O . LEU A 1 152 ? -4.494 10.835 18.565 1.00 89.38 152 LEU A O 1
ATOM 1122 N N . ALA A 1 153 ? -2.994 11.055 20.233 1.00 91.88 153 ALA A N 1
ATOM 1123 C CA . ALA A 1 153 ? -2.231 9.851 19.909 1.00 91.88 153 ALA A CA 1
ATOM 1124 C C . ALA A 1 153 ? -3.123 8.603 19.867 1.00 91.88 153 ALA A C 1
ATOM 1126 O O . ALA A 1 153 ? -3.097 7.842 18.900 1.00 91.88 153 ALA A O 1
ATOM 1127 N N . ARG A 1 154 ? -3.984 8.434 20.876 1.00 89.81 154 ARG A N 1
ATOM 1128 C CA . ARG A 1 154 ? -4.976 7.355 20.937 1.00 89.81 154 ARG A CA 1
ATOM 1129 C C . ARG A 1 154 ? -6.005 7.455 19.816 1.00 89.81 154 ARG A C 1
ATOM 1131 O O . ARG A 1 154 ? -6.418 6.433 19.278 1.00 89.81 154 ARG A O 1
ATOM 1138 N N . GLY A 1 155 ? -6.435 8.667 19.466 1.00 83.88 155 GLY A N 1
ATOM 1139 C CA . GLY A 1 155 ? -7.364 8.893 18.362 1.00 83.88 155 GLY A CA 1
ATOM 1140 C C . GLY A 1 155 ? -6.824 8.407 17.018 1.00 83.88 155 GLY A C 1
ATOM 1141 O O . GLY A 1 155 ? -7.545 7.724 16.295 1.00 83.88 155 GLY A O 1
ATOM 1142 N N . LEU A 1 156 ? -5.559 8.706 16.722 1.00 85.94 156 LEU A N 1
ATOM 1143 C CA . LEU A 1 156 ? -4.935 8.416 15.429 1.00 85.94 156 LEU A CA 1
ATOM 1144 C C . LEU A 1 156 ? -4.343 7.002 15.338 1.00 85.94 156 LEU A C 1
ATOM 1146 O O . LEU A 1 156 ? -4.513 6.320 14.328 1.00 85.94 156 LEU A O 1
ATOM 1150 N N . PHE A 1 157 ? -3.658 6.551 16.390 1.00 90.06 157 PHE A N 1
ATOM 1151 C CA . PHE A 1 157 ? -2.813 5.351 16.348 1.00 90.06 157 PHE A CA 1
ATOM 1152 C C . PHE A 1 157 ? -3.259 4.237 17.294 1.00 90.06 157 PHE A C 1
ATOM 1154 O O . PHE A 1 157 ? -2.707 3.140 17.229 1.00 90.06 157 PHE A O 1
ATOM 1161 N N . GLY A 1 158 ? -4.256 4.493 18.147 1.00 87.06 158 GLY A N 1
ATOM 1162 C CA . GLY A 1 158 ? -4.818 3.472 19.026 1.00 87.06 158 GLY A CA 1
ATOM 1163 C C . GLY A 1 158 ? -5.418 2.298 18.238 1.00 87.06 158 GLY A C 1
ATOM 1164 O O . GLY A 1 158 ? -5.851 2.476 17.090 1.00 87.06 158 GLY A O 1
ATOM 1165 N N . PRO A 1 159 ? -5.459 1.094 18.836 1.00 86.00 159 PRO A N 1
ATOM 1166 C CA . PRO A 1 159 ? -6.122 -0.045 18.232 1.00 86.00 159 PRO A CA 1
ATOM 1167 C C . PRO A 1 159 ? -7.583 0.314 17.988 1.00 86.00 159 PRO A C 1
ATOM 1169 O O . PRO A 1 159 ? -8.285 0.850 18.847 1.00 86.00 159 PRO A O 1
ATOM 1172 N N . SER A 1 160 ? -8.043 0.031 16.782 1.00 81.94 160 SER A N 1
ATOM 1173 C CA . SER A 1 160 ? -9.454 0.096 16.466 1.00 81.94 160 SER A CA 1
ATOM 1174 C C . SER A 1 160 ? -9.775 -1.005 15.494 1.00 81.94 160 SER A C 1
ATOM 1176 O O . SER A 1 160 ? -8.933 -1.581 14.816 1.00 81.94 160 SER A O 1
ATOM 1178 N N . THR A 1 161 ? -11.035 -1.306 15.410 1.00 78.69 161 THR A N 1
ATOM 1179 C CA . THR A 1 161 ? -11.538 -2.344 14.531 1.00 78.69 161 THR A CA 1
ATOM 1180 C C . THR A 1 161 ? -11.437 -1.978 13.054 1.00 78.69 161 THR A C 1
ATOM 1182 O O . THR A 1 161 ? -11.317 -2.860 12.216 1.00 78.69 161 THR A O 1
ATOM 1185 N N . TRP A 1 162 ? -11.373 -0.681 12.744 1.00 83.50 162 TRP A N 1
ATOM 1186 C CA . TRP A 1 162 ? -11.030 -0.172 11.420 1.00 83.50 162 TRP A CA 1
ATOM 1187 C C . TRP A 1 162 ? -9.607 -0.553 11.015 1.00 83.50 162 TRP A C 1
ATOM 1189 O O . TRP A 1 162 ? -9.358 -0.858 9.856 1.00 83.50 162 TRP A O 1
ATOM 1199 N N . VAL A 1 163 ? -8.687 -0.582 11.986 1.00 85.44 163 VAL A N 1
ATOM 1200 C CA . VAL A 1 163 ? -7.335 -1.123 11.796 1.00 85.44 163 VAL A CA 1
ATOM 1201 C C . VAL A 1 163 ? -7.408 -2.602 11.510 1.00 85.44 163 VAL A C 1
ATOM 1203 O O . VAL A 1 163 ? -6.844 -3.045 10.527 1.00 85.44 163 VAL A O 1
ATOM 1206 N N . LYS A 1 164 ? -8.125 -3.369 12.334 1.00 83.81 164 LYS A N 1
ATOM 1207 C CA . LYS A 1 164 ? -8.194 -4.816 12.132 1.00 83.81 164 LYS A CA 1
ATOM 1208 C C . LYS A 1 164 ? -8.819 -5.170 10.779 1.00 83.81 164 LYS A C 1
ATOM 1210 O O . LYS A 1 164 ? -8.284 -6.021 10.080 1.00 83.81 164 LYS A O 1
ATOM 1215 N N . LEU A 1 165 ? -9.883 -4.466 10.390 1.00 83.75 165 LEU A N 1
ATOM 1216 C CA . LEU A 1 165 ? -10.482 -4.572 9.062 1.00 83.75 165 LEU A CA 1
ATOM 1217 C C . LEU A 1 165 ? -9.471 -4.234 7.966 1.00 83.75 165 LEU A C 1
ATOM 1219 O O . LEU A 1 165 ? -9.388 -4.939 6.968 1.00 83.75 165 LEU A O 1
ATOM 1223 N N . HIS A 1 166 ? -8.710 -3.157 8.142 1.00 89.38 166 HIS A N 1
ATOM 1224 C CA . HIS A 1 166 ? -7.658 -2.775 7.213 1.00 89.38 166 HIS A CA 1
ATOM 1225 C C . HIS A 1 166 ? -6.612 -3.876 7.059 1.00 89.38 166 HIS A C 1
ATOM 1227 O O . HIS A 1 166 ? -6.400 -4.310 5.933 1.00 89.38 166 HIS A O 1
ATOM 1233 N N . GLU A 1 167 ? -6.066 -4.404 8.155 1.00 87.88 167 GLU A N 1
ATOM 1234 C CA . GLU A 1 167 ? -5.084 -5.495 8.123 1.00 87.88 167 GLU A CA 1
ATOM 1235 C C . GLU A 1 167 ? -5.627 -6.768 7.457 1.00 87.88 167 GLU A C 1
ATOM 1237 O O . GLU A 1 167 ? -4.888 -7.449 6.752 1.00 87.88 167 GLU A O 1
ATOM 1242 N N . GLU A 1 168 ? -6.908 -7.097 7.640 1.00 84.69 168 GLU A N 1
ATOM 1243 C CA . GLU A 1 168 ? -7.532 -8.227 6.942 1.00 84.69 168 GLU A CA 1
ATOM 1244 C C . GLU A 1 168 ? -7.682 -7.950 5.447 1.00 84.69 168 GLU A C 1
ATOM 1246 O O . GLU A 1 168 ? -7.298 -8.781 4.625 1.00 84.69 168 GLU A O 1
ATOM 1251 N N . MET A 1 169 ? -8.176 -6.763 5.079 1.00 87.31 169 MET A N 1
ATOM 1252 C CA . MET A 1 169 ? -8.330 -6.366 3.678 1.00 87.31 169 MET A CA 1
ATOM 1253 C C . MET A 1 169 ? -7.003 -6.400 2.927 1.00 87.31 169 MET A C 1
ATOM 1255 O O . MET A 1 169 ? -7.006 -6.782 1.762 1.00 87.31 169 MET A O 1
ATOM 1259 N N . LYS A 1 170 ? -5.881 -6.069 3.578 1.00 90.44 170 LYS A N 1
ATOM 1260 C CA . LYS A 1 170 ? -4.552 -6.163 2.962 1.00 90.44 170 LYS A CA 1
ATOM 1261 C C . LYS A 1 170 ? -4.242 -7.570 2.440 1.00 90.44 170 LYS A C 1
ATOM 1263 O O . LYS A 1 170 ? -3.824 -7.697 1.298 1.00 90.44 170 LYS A O 1
ATOM 1268 N N . VAL A 1 171 ? -4.543 -8.621 3.215 1.00 87.25 171 VAL A N 1
ATOM 1269 C CA . VAL A 1 171 ? -4.340 -10.020 2.770 1.00 87.25 171 VAL A CA 1
ATOM 1270 C C . VAL A 1 171 ? -5.164 -10.317 1.514 1.00 87.25 171 VAL A C 1
ATOM 1272 O O . VAL A 1 171 ? -4.696 -10.958 0.579 1.00 87.25 171 VAL A O 1
ATOM 1275 N N . PHE A 1 172 ? -6.411 -9.840 1.471 1.00 85.31 172 PHE A N 1
ATOM 1276 C CA . PHE A 1 172 ? -7.308 -10.129 0.353 1.00 85.31 172 PHE A CA 1
ATOM 1277 C C . PHE A 1 172 ? -6.974 -9.335 -0.912 1.00 85.31 172 PHE A C 1
ATOM 1279 O O . PHE A 1 172 ? -7.063 -9.877 -2.013 1.00 85.31 172 PHE A O 1
ATOM 1286 N N . VAL A 1 173 ? -6.637 -8.050 -0.778 1.00 89.38 173 VAL A N 1
ATOM 1287 C CA . VAL A 1 173 ? -6.545 -7.125 -1.921 1.00 89.38 173 VAL A CA 1
ATOM 1288 C C . VAL A 1 173 ? -5.112 -6.754 -2.308 1.00 89.38 173 VAL A C 1
ATOM 1290 O O . VAL A 1 173 ? -4.921 -6.190 -3.386 1.00 89.38 173 VAL A O 1
ATOM 1293 N N . GLY A 1 174 ? -4.106 -7.121 -1.505 1.00 87.81 174 GLY A N 1
ATOM 1294 C CA . GLY A 1 174 ? -2.685 -6.865 -1.783 1.00 87.81 174 GLY A CA 1
ATOM 1295 C C . GLY A 1 174 ? -2.211 -7.473 -3.107 1.00 87.81 174 GLY A C 1
ATOM 1296 O O . GLY A 1 174 ? -1.470 -6.851 -3.870 1.00 87.81 174 GLY A O 1
ATOM 1297 N N . TYR A 1 175 ? -2.757 -8.633 -3.483 1.00 90.69 175 TYR A N 1
ATOM 1298 C CA . TYR A 1 175 ? -2.403 -9.328 -4.726 1.00 90.69 175 TYR A CA 1
ATOM 1299 C C . TYR A 1 175 ? -2.958 -8.676 -5.999 1.00 90.69 175 TYR A C 1
ATOM 1301 O O . TYR A 1 175 ? -2.453 -8.919 -7.100 1.00 90.69 175 TYR A O 1
ATOM 1309 N N . PHE A 1 176 ? -3.987 -7.831 -5.893 1.00 89.31 176 PHE A N 1
ATOM 1310 C CA . PHE A 1 176 ? -4.652 -7.271 -7.073 1.00 89.31 176 PHE A CA 1
ATOM 1311 C C . PHE A 1 176 ? -3.739 -6.361 -7.900 1.00 89.31 176 PHE A C 1
ATOM 1313 O O . PHE A 1 176 ? -3.902 -6.288 -9.118 1.00 89.31 176 PHE A O 1
ATOM 1320 N N . ARG A 1 177 ? -2.723 -5.744 -7.284 1.00 89.44 177 ARG A N 1
ATOM 1321 C CA . ARG A 1 177 ? -1.738 -4.893 -7.976 1.00 89.44 177 ARG A CA 1
ATOM 1322 C C . ARG A 1 177 ? -0.895 -5.635 -9.018 1.00 89.44 177 ARG A C 1
ATOM 1324 O O . ARG A 1 177 ? -0.371 -5.011 -9.938 1.00 89.44 177 ARG A O 1
ATOM 1331 N N . PHE A 1 178 ? -0.776 -6.959 -8.909 1.00 91.06 178 PHE A N 1
ATOM 1332 C CA . PHE A 1 178 ? -0.002 -7.773 -9.851 1.00 91.06 178 PHE A CA 1
ATOM 1333 C C . PHE A 1 178 ? -0.803 -8.162 -11.099 1.00 91.06 178 PHE A C 1
ATOM 1335 O O . PHE A 1 178 ? -0.210 -8.403 -12.151 1.00 91.06 178 PHE A O 1
ATOM 1342 N N . VAL A 1 179 ? -2.140 -8.179 -11.017 1.00 90.00 179 VAL A N 1
ATOM 1343 C CA . VAL A 1 179 ? -3.019 -8.608 -12.120 1.00 90.00 179 VAL A CA 1
ATOM 1344 C C . VAL A 1 179 ? -2.770 -7.804 -13.406 1.00 90.00 179 VAL A C 1
ATOM 1346 O O . VAL A 1 179 ? -2.555 -8.423 -14.450 1.00 90.00 179 VAL A O 1
ATOM 1349 N N . PRO A 1 180 ? -2.712 -6.458 -13.383 1.00 85.44 180 PRO A N 1
ATOM 1350 C CA . PRO A 1 180 ? -2.511 -5.665 -14.597 1.00 85.44 180 PRO A CA 1
ATOM 1351 C C . PRO A 1 180 ? -1.128 -5.849 -15.197 1.00 85.44 180 PRO A C 1
ATOM 1353 O O . PRO A 1 180 ? -0.972 -5.834 -16.414 1.00 85.44 180 PRO A O 1
ATOM 1356 N N . VAL A 1 181 ? -0.124 -6.043 -14.346 1.00 85.69 181 VAL A N 1
ATOM 1357 C CA . VAL A 1 181 ? 1.256 -6.251 -14.774 1.00 85.69 181 VAL A CA 1
ATOM 1358 C C . VAL A 1 181 ? 1.370 -7.576 -15.525 1.00 85.69 181 VAL A C 1
ATOM 1360 O O . VAL A 1 181 ? 1.888 -7.608 -16.639 1.00 85.69 181 VAL A O 1
ATOM 1363 N N . VAL A 1 182 ? 0.810 -8.654 -14.966 1.00 87.00 182 VAL A N 1
ATOM 1364 C CA . VAL A 1 182 ? 0.746 -9.964 -15.629 1.00 87.00 182 VAL A CA 1
ATOM 1365 C C . VAL A 1 182 ? -0.060 -9.875 -16.927 1.00 87.00 182 VAL A C 1
ATOM 1367 O O . VAL A 1 182 ? 0.386 -10.374 -17.960 1.00 87.00 182 VAL A O 1
ATOM 1370 N N . ALA A 1 183 ? -1.205 -9.187 -16.913 1.00 86.88 183 ALA A N 1
ATOM 1371 C CA . ALA A 1 183 ? -2.025 -8.988 -18.105 1.00 86.88 183 ALA A CA 1
ATOM 1372 C C . ALA A 1 183 ? -1.271 -8.235 -19.215 1.00 86.88 183 ALA A C 1
ATOM 1374 O O . ALA A 1 183 ? -1.357 -8.628 -20.377 1.00 86.88 183 ALA A O 1
ATOM 1375 N N . LEU A 1 184 ? -0.492 -7.200 -18.878 1.00 82.31 184 LEU A N 1
ATOM 1376 C CA . LEU A 1 184 ? 0.350 -6.477 -19.835 1.00 82.31 184 LEU A CA 1
ATOM 1377 C C . LEU A 1 184 ? 1.457 -7.365 -20.414 1.00 82.31 184 LEU A C 1
ATOM 1379 O O . LEU A 1 184 ? 1.687 -7.326 -21.622 1.00 82.31 184 LEU A O 1
ATOM 1383 N N . VAL A 1 185 ? 2.118 -8.183 -19.589 1.00 82.56 185 VAL A N 1
ATOM 1384 C CA . VAL A 1 185 ? 3.138 -9.137 -20.058 1.00 82.56 185 VAL A CA 1
ATOM 1385 C C . VAL A 1 185 ? 2.528 -10.133 -21.048 1.00 82.56 185 VAL A C 1
ATOM 1387 O O . VAL A 1 185 ? 3.065 -10.310 -22.142 1.00 82.56 185 VAL A O 1
ATOM 1390 N N . ILE A 1 186 ? 1.377 -10.726 -20.712 1.00 84.62 186 ILE A N 1
ATOM 1391 C CA . ILE A 1 186 ? 0.663 -11.670 -21.586 1.00 84.62 186 ILE A CA 1
ATOM 1392 C C . ILE A 1 186 ? 0.225 -10.984 -22.884 1.00 84.62 186 ILE A C 1
ATOM 1394 O O . ILE A 1 186 ? 0.503 -11.492 -23.968 1.00 84.62 186 ILE A O 1
ATOM 1398 N N . ALA A 1 187 ? -0.419 -9.817 -22.796 1.00 82.50 187 ALA A N 1
ATOM 1399 C CA . ALA A 1 187 ? -0.888 -9.079 -23.967 1.00 82.50 187 ALA A CA 1
ATOM 1400 C C . ALA A 1 187 ? 0.263 -8.766 -24.932 1.00 82.50 187 ALA A C 1
ATOM 1402 O O . ALA A 1 187 ? 0.120 -8.908 -26.144 1.00 82.50 187 ALA A O 1
ATOM 1403 N N . ARG A 1 188 ? 1.435 -8.402 -24.405 1.00 74.88 188 ARG A N 1
ATOM 1404 C CA . ARG A 1 188 ? 2.626 -8.146 -25.220 1.00 74.88 188 ARG A CA 1
ATOM 1405 C C . ARG A 1 188 ? 3.190 -9.410 -25.856 1.00 74.88 188 ARG A C 1
ATOM 1407 O O . ARG A 1 188 ? 3.530 -9.364 -27.035 1.00 74.88 188 ARG A O 1
ATOM 1414 N N . ALA A 1 189 ? 3.264 -10.511 -25.110 1.00 81.75 189 ALA A N 1
ATOM 1415 C CA . ALA A 1 189 ? 3.706 -11.797 -25.647 1.00 81.75 189 ALA A CA 1
ATOM 1416 C C . ALA A 1 189 ? 2.814 -12.259 -26.813 1.00 81.75 189 ALA A C 1
ATOM 1418 O O . ALA A 1 189 ? 3.321 -12.772 -27.807 1.00 81.75 189 ALA A O 1
ATOM 1419 N N . VAL A 1 190 ? 1.501 -12.014 -26.726 1.00 84.06 190 VAL A N 1
ATOM 1420 C CA . VAL A 1 190 ? 0.543 -12.304 -27.805 1.00 84.06 190 VAL A CA 1
ATOM 1421 C C . VAL A 1 190 ? 0.726 -11.361 -29.000 1.00 84.06 190 VAL A C 1
ATOM 1423 O O . VAL A 1 190 ? 0.758 -11.823 -30.135 1.00 84.06 190 VAL A O 1
ATOM 1426 N N . MET A 1 191 ? 0.861 -10.050 -28.767 1.00 80.00 191 MET A N 1
ATOM 1427 C CA . MET A 1 191 ? 0.899 -9.043 -29.841 1.00 80.00 191 MET A CA 1
ATOM 1428 C C . MET A 1 191 ? 2.225 -8.997 -30.610 1.00 80.00 191 MET A C 1
ATOM 1430 O O . MET A 1 191 ? 2.225 -8.775 -31.818 1.00 80.00 191 MET A O 1
ATOM 1434 N N . TYR A 1 192 ? 3.356 -9.169 -29.922 1.00 77.38 192 TYR A N 1
ATOM 1435 C CA . TYR A 1 192 ? 4.696 -8.995 -30.500 1.00 77.38 192 TYR A CA 1
ATOM 1436 C C . TYR A 1 192 ? 5.500 -10.297 -30.582 1.00 77.38 192 TYR A C 1
ATOM 1438 O O . TYR A 1 192 ? 6.624 -10.287 -31.089 1.00 77.38 192 TYR A O 1
ATOM 1446 N N . GLY A 1 193 ? 4.939 -11.404 -30.087 1.00 78.81 193 GLY A N 1
ATOM 1447 C CA . GLY A 1 193 ? 5.652 -12.658 -29.880 1.00 78.81 193 GLY A CA 1
ATOM 1448 C C . GLY A 1 193 ? 6.556 -12.633 -28.642 1.00 78.81 193 GLY A C 1
ATOM 1449 O O . GLY A 1 193 ? 6.746 -11.605 -27.986 1.00 78.81 193 GLY A O 1
ATOM 1450 N N . MET A 1 194 ? 7.147 -13.789 -28.327 1.00 75.69 194 MET A N 1
ATOM 1451 C CA . MET A 1 194 ? 8.151 -13.936 -27.268 1.00 75.69 194 MET A CA 1
ATOM 1452 C C . MET A 1 194 ? 9.485 -13.345 -27.731 1.00 75.69 194 MET A C 1
ATOM 1454 O O . MET A 1 194 ? 10.374 -14.055 -28.201 1.00 75.69 194 MET A O 1
ATOM 1458 N N . LYS A 1 195 ? 9.601 -12.021 -27.647 1.00 76.69 195 LYS A N 1
ATOM 1459 C CA . LYS A 1 195 ? 10.847 -11.315 -27.946 1.00 76.69 195 LYS A CA 1
ATOM 1460 C C . LYS A 1 195 ? 11.844 -11.457 -26.790 1.00 76.69 195 LYS A C 1
ATOM 1462 O O . LYS A 1 195 ? 11.419 -11.523 -25.636 1.00 76.69 195 LYS A O 1
ATOM 1467 N N . PRO A 1 196 ? 13.159 -11.506 -27.066 1.00 77.50 196 PRO A N 1
ATOM 1468 C CA . PRO A 1 196 ? 14.174 -11.525 -26.016 1.00 77.50 196 PRO A CA 1
ATOM 1469 C C . PRO A 1 196 ? 14.063 -10.293 -25.106 1.00 77.50 196 PRO A C 1
ATOM 1471 O O . PRO A 1 196 ? 13.763 -9.206 -25.585 1.00 77.50 196 PRO A O 1
ATOM 1474 N N . PHE A 1 197 ? 14.399 -10.426 -23.819 1.00 70.56 197 PHE A N 1
ATOM 1475 C CA . PHE A 1 197 ? 14.338 -9.325 -22.836 1.00 70.56 197 PHE A CA 1
ATOM 1476 C C . PHE A 1 197 ? 15.201 -8.097 -23.175 1.00 70.56 197 PHE A C 1
ATOM 1478 O O . PHE A 1 197 ? 15.024 -7.039 -22.575 1.00 70.56 197 PHE A O 1
ATOM 1485 N N . HIS A 1 198 ? 16.152 -8.244 -24.098 1.00 70.50 198 HIS A N 1
ATOM 1486 C CA . HIS A 1 198 ? 17.032 -7.173 -24.566 1.00 70.50 198 HIS A CA 1
ATOM 1487 C C . HIS A 1 198 ? 16.516 -6.478 -25.837 1.00 70.50 198 HIS A C 1
ATOM 1489 O O . HIS A 1 198 ? 17.199 -5.601 -26.361 1.00 70.50 198 HIS A O 1
ATOM 1495 N N . ASP A 1 199 ? 15.349 -6.869 -26.363 1.00 74.50 199 ASP A N 1
ATOM 1496 C CA . ASP A 1 199 ? 14.784 -6.255 -27.563 1.00 74.50 199 ASP A CA 1
ATOM 1497 C C . ASP A 1 199 ? 14.379 -4.790 -27.267 1.00 74.50 199 ASP A C 1
ATOM 1499 O O . ASP A 1 199 ? 13.683 -4.527 -26.280 1.00 74.50 199 ASP A O 1
ATOM 1503 N N . PRO A 1 200 ? 14.771 -3.814 -28.109 1.00 66.12 200 PRO A N 1
ATOM 1504 C CA . PRO A 1 200 ? 14.377 -2.410 -27.958 1.00 66.12 200 PRO A CA 1
ATOM 1505 C C . PRO A 1 200 ? 12.862 -2.181 -27.940 1.00 66.12 200 PRO A C 1
ATOM 1507 O O . PRO A 1 200 ? 12.405 -1.142 -27.471 1.00 66.12 200 PRO A O 1
ATOM 1510 N N . GLN A 1 201 ? 12.076 -3.133 -28.452 1.00 66.50 201 GLN A N 1
ATOM 1511 C CA . GLN A 1 201 ? 10.619 -3.094 -28.416 1.00 66.50 201 GLN A CA 1
ATOM 1512 C C . GLN A 1 201 ? 10.039 -3.578 -27.083 1.00 66.50 201 GLN A C 1
ATOM 1514 O O . GLN A 1 201 ? 8.843 -3.392 -26.871 1.00 66.50 201 GLN A O 1
ATOM 1519 N N . THR A 1 202 ? 10.836 -4.130 -26.156 1.00 68.31 202 THR A N 1
ATOM 1520 C CA . THR A 1 202 ? 10.421 -4.555 -24.802 1.00 68.31 202 THR A CA 1
ATOM 1521 C C . THR A 1 202 ? 10.983 -3.696 -23.658 1.00 68.31 202 THR A C 1
ATOM 1523 O O . THR A 1 202 ? 11.339 -4.250 -22.617 1.00 68.31 202 THR A O 1
ATOM 1526 N N . PRO A 1 203 ? 11.046 -2.354 -23.763 1.00 64.44 203 PRO A N 1
ATOM 1527 C CA . PRO A 1 203 ? 11.815 -1.568 -22.803 1.00 64.44 203 PRO A CA 1
ATOM 1528 C C . PRO A 1 203 ? 11.149 -1.549 -21.414 1.00 64.44 203 PRO A C 1
ATOM 1530 O O . PRO A 1 203 ? 11.831 -1.672 -20.400 1.00 64.44 203 PRO A O 1
ATOM 1533 N N . ALA A 1 204 ? 9.810 -1.536 -21.359 1.00 74.25 204 ALA A N 1
ATOM 1534 C CA . ALA A 1 204 ? 9.052 -1.552 -20.107 1.00 74.25 204 ALA A CA 1
ATOM 1535 C C . ALA A 1 204 ? 9.158 -2.870 -19.316 1.00 74.25 204 ALA A C 1
ATOM 1537 O O . ALA A 1 204 ? 8.980 -2.863 -18.102 1.00 74.25 204 ALA A O 1
ATOM 1538 N N . PHE A 1 205 ? 9.457 -3.989 -19.983 1.00 77.81 205 PHE A N 1
ATOM 1539 C CA . PHE A 1 205 ? 9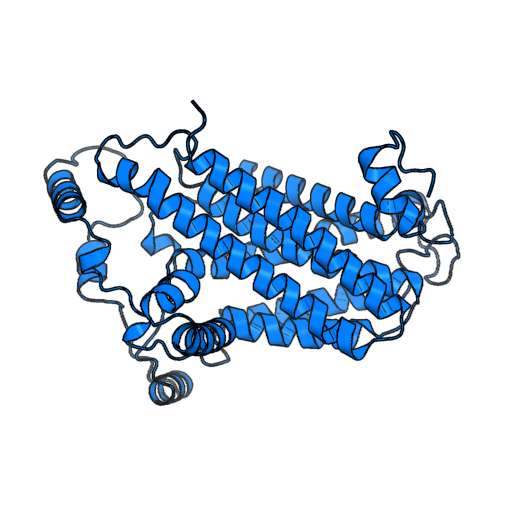.504 -5.331 -19.387 1.00 77.81 205 PHE A CA 1
ATOM 1540 C C . PHE A 1 205 ? 10.849 -6.006 -19.658 1.00 77.81 205 PHE A C 1
ATOM 1542 O O . PHE A 1 205 ? 10.913 -7.155 -20.095 1.00 77.81 205 PHE A O 1
ATOM 1549 N N . ASN A 1 206 ? 11.930 -5.270 -19.407 1.00 83.50 206 ASN A N 1
ATOM 1550 C CA . ASN A 1 206 ? 13.273 -5.830 -19.417 1.00 83.50 206 ASN A CA 1
ATOM 1551 C C . ASN A 1 206 ? 13.442 -6.890 -18.301 1.00 83.50 206 ASN A C 1
ATOM 1553 O O . ASN A 1 206 ? 12.578 -7.070 -17.435 1.00 83.50 206 ASN A O 1
ATOM 1557 N N . PHE A 1 207 ? 14.571 -7.602 -18.312 1.00 85.19 207 PHE A N 1
ATOM 1558 C CA . PHE A 1 207 ? 14.850 -8.666 -17.340 1.00 85.19 207 PHE A CA 1
ATOM 1559 C C . PHE A 1 207 ? 14.760 -8.184 -15.882 1.00 85.19 207 PHE A C 1
ATOM 1561 O O . PHE A 1 207 ? 14.154 -8.858 -15.050 1.00 85.19 207 PHE A O 1
ATOM 1568 N N . ALA A 1 208 ? 15.294 -6.995 -15.579 1.00 89.69 208 ALA A N 1
ATOM 1569 C CA . ALA A 1 208 ? 15.248 -6.429 -14.235 1.00 89.69 208 ALA A CA 1
ATOM 1570 C C . ALA A 1 208 ? 13.806 -6.147 -13.788 1.00 89.69 208 ALA A C 1
ATOM 1572 O O . ALA A 1 208 ? 13.463 -6.468 -12.651 1.00 89.69 208 ALA A O 1
ATOM 1573 N N . THR A 1 209 ? 12.943 -5.636 -14.675 1.00 88.62 209 THR A N 1
ATOM 1574 C CA . THR A 1 209 ? 11.511 -5.455 -14.390 1.00 88.62 209 THR A CA 1
ATOM 1575 C C . THR A 1 209 ? 10.839 -6.796 -14.094 1.00 88.62 209 THR A C 1
ATOM 1577 O O . THR A 1 209 ? 10.102 -6.908 -13.117 1.00 88.62 209 THR A O 1
ATOM 1580 N N . GLY A 1 210 ? 11.116 -7.834 -14.892 1.00 88.38 210 GLY A N 1
ATOM 1581 C CA . GLY A 1 210 ? 10.596 -9.186 -14.654 1.00 88.38 210 GLY A CA 1
ATOM 1582 C C . GLY A 1 210 ? 11.003 -9.736 -13.283 1.00 88.38 210 GLY A C 1
ATOM 1583 O O . GLY A 1 210 ? 10.154 -10.206 -12.522 1.00 88.38 210 GLY A O 1
ATOM 1584 N N . CYS A 1 211 ? 12.284 -9.605 -12.929 1.00 91.50 211 CYS A N 1
ATOM 1585 C CA . CYS A 1 211 ? 12.789 -9.971 -11.607 1.00 91.50 211 CYS A CA 1
ATOM 1586 C C . CYS A 1 211 ? 12.150 -9.145 -10.487 1.00 91.50 211 CYS A C 1
ATOM 1588 O O . CYS A 1 211 ? 11.828 -9.712 -9.447 1.00 91.50 211 CYS A O 1
ATOM 1590 N N . ALA A 1 212 ? 11.935 -7.842 -10.690 1.00 93.06 212 ALA A N 1
ATOM 1591 C CA . ALA A 1 212 ? 11.296 -6.979 -9.703 1.00 93.06 212 ALA A CA 1
ATOM 1592 C C . ALA A 1 212 ? 9.856 -7.430 -9.419 1.00 93.06 212 ALA A C 1
ATOM 1594 O O . ALA A 1 212 ? 9.484 -7.567 -8.259 1.00 93.06 212 ALA A O 1
ATOM 1595 N N . ILE A 1 213 ? 9.064 -7.735 -10.454 1.00 92.19 213 ILE A N 1
ATOM 1596 C CA . ILE A 1 213 ? 7.680 -8.219 -10.300 1.00 92.19 213 ILE A CA 1
ATOM 1597 C C . ILE A 1 213 ? 7.643 -9.501 -9.463 1.00 92.19 213 ILE A C 1
ATOM 1599 O O . ILE A 1 213 ? 6.876 -9.588 -8.503 1.00 92.19 213 ILE A O 1
ATOM 1603 N N . LEU A 1 214 ? 8.494 -10.475 -9.801 1.00 92.38 214 LEU A N 1
ATOM 1604 C CA . LEU A 1 214 ? 8.604 -11.724 -9.047 1.00 92.38 214 LEU A CA 1
ATOM 1605 C C . LEU A 1 214 ? 9.095 -11.477 -7.618 1.00 92.38 214 LEU A C 1
ATOM 1607 O O . LEU A 1 214 ? 8.549 -12.047 -6.681 1.00 92.38 214 LEU A O 1
ATOM 1611 N N . GLY A 1 215 ? 10.084 -10.600 -7.443 1.00 95.06 215 GLY A N 1
ATOM 1612 C CA . GLY A 1 215 ? 10.609 -10.210 -6.140 1.00 95.06 215 GLY A CA 1
ATOM 1613 C C . GLY A 1 215 ? 9.524 -9.632 -5.234 1.00 95.06 215 GLY A C 1
ATOM 1614 O O . GLY A 1 215 ? 9.356 -10.117 -4.120 1.00 95.06 215 GLY A O 1
ATOM 1615 N N . PHE A 1 216 ? 8.740 -8.669 -5.727 1.00 95.19 216 PHE A N 1
ATOM 1616 C CA . PHE A 1 216 ? 7.640 -8.067 -4.966 1.00 95.19 216 PHE A CA 1
ATOM 1617 C C . PHE A 1 216 ? 6.499 -9.044 -4.672 1.00 95.19 216 PHE A C 1
ATOM 1619 O O . PHE A 1 216 ? 5.872 -8.948 -3.617 1.00 95.19 216 PHE A O 1
ATOM 1626 N N . LEU A 1 217 ? 6.219 -9.986 -5.577 1.00 95.06 217 LEU A N 1
ATOM 1627 C CA . LEU A 1 217 ? 5.255 -11.053 -5.311 1.00 95.06 217 LEU A CA 1
ATOM 1628 C C . LEU A 1 217 ? 5.763 -11.981 -4.200 1.00 95.06 217 LEU A C 1
ATOM 1630 O O . LEU A 1 217 ? 5.022 -12.297 -3.276 1.00 95.06 217 LEU A O 1
ATOM 1634 N N . CYS A 1 218 ? 7.036 -12.378 -4.250 1.00 96.00 218 CYS A N 1
ATOM 1635 C CA . CYS A 1 218 ? 7.654 -13.195 -3.209 1.00 96.00 218 CYS A CA 1
ATOM 1636 C C . CYS A 1 218 ? 7.671 -12.484 -1.851 1.00 96.00 218 CYS A C 1
ATOM 1638 O O . CYS A 1 218 ? 7.407 -13.128 -0.839 1.00 96.00 218 CYS A O 1
ATOM 1640 N N . THR A 1 219 ? 7.959 -11.177 -1.808 1.00 95.94 219 THR A N 1
ATOM 1641 C CA . THR A 1 219 ? 7.901 -10.418 -0.550 1.00 95.94 219 THR A CA 1
ATOM 1642 C C . THR A 1 219 ? 6.480 -10.323 -0.006 1.00 95.94 219 THR A C 1
ATOM 1644 O O . THR A 1 219 ? 6.318 -10.459 1.198 1.00 95.94 219 THR A O 1
ATOM 1647 N N . GLU A 1 220 ? 5.465 -10.158 -0.862 1.00 94.94 220 GLU A N 1
ATOM 1648 C CA . GLU A 1 220 ? 4.053 -10.156 -0.436 1.00 94.94 220 GLU A CA 1
ATOM 1649 C C . GLU A 1 220 ? 3.658 -11.506 0.179 1.00 94.94 220 GLU A C 1
ATOM 1651 O O . GLU A 1 220 ? 3.142 -11.566 1.291 1.00 94.94 220 GLU A O 1
ATOM 1656 N N . VAL A 1 221 ? 3.983 -12.611 -0.503 1.00 94.69 221 VAL A N 1
ATOM 1657 C CA . VAL A 1 221 ? 3.711 -13.964 0.007 1.00 94.69 221 VAL A CA 1
ATOM 1658 C C . VAL A 1 221 ? 4.442 -14.202 1.329 1.00 94.69 221 VAL A C 1
ATOM 1660 O O . VAL A 1 221 ? 3.877 -14.777 2.256 1.00 94.69 221 VAL A O 1
ATOM 1663 N N . LEU A 1 222 ? 5.699 -13.764 1.441 1.00 96.12 222 LEU A N 1
ATOM 1664 C CA . LEU A 1 222 ? 6.479 -13.904 2.668 1.00 96.12 222 LEU A CA 1
ATOM 1665 C C . LEU A 1 222 ? 5.897 -13.074 3.822 1.00 96.12 222 LEU A C 1
ATOM 1667 O O . LEU A 1 222 ? 5.819 -13.578 4.942 1.00 96.12 222 LEU A O 1
ATOM 1671 N N . GLU A 1 223 ? 5.486 -11.832 3.560 1.00 95.25 223 GLU A N 1
ATOM 1672 C CA . GLU A 1 223 ? 4.785 -10.980 4.525 1.00 95.25 223 GLU A CA 1
ATOM 1673 C C . GLU A 1 223 ? 3.535 -11.687 5.056 1.00 95.25 223 GLU A C 1
ATOM 1675 O O . GLU A 1 223 ? 3.396 -11.867 6.268 1.00 95.25 223 GLU A O 1
ATOM 1680 N N . ASP A 1 224 ? 2.659 -12.146 4.162 1.00 92.00 224 ASP A N 1
ATOM 1681 C CA . ASP A 1 224 ? 1.421 -12.815 4.549 1.00 92.00 224 ASP A CA 1
ATOM 1682 C C . ASP A 1 224 ? 1.694 -14.123 5.300 1.00 92.00 224 ASP A C 1
ATOM 1684 O O . ASP A 1 224 ? 1.029 -14.403 6.294 1.00 92.00 224 ASP A O 1
ATOM 1688 N N . LEU A 1 225 ? 2.710 -14.903 4.914 1.00 91.00 225 LEU A N 1
ATOM 1689 C CA . LEU A 1 225 ? 3.110 -16.098 5.664 1.00 91.00 225 LEU A CA 1
ATOM 1690 C C . LEU A 1 225 ? 3.558 -15.759 7.089 1.00 91.00 225 LEU A C 1
ATOM 1692 O O . LEU A 1 225 ? 3.221 -16.497 8.015 1.00 91.00 225 LEU A O 1
ATOM 1696 N N . ILE A 1 226 ? 4.297 -14.665 7.280 1.00 91.25 226 ILE A N 1
ATOM 1697 C CA . ILE A 1 226 ? 4.727 -14.206 8.606 1.00 91.25 226 ILE A CA 1
ATOM 1698 C C . ILE A 1 226 ? 3.523 -13.782 9.448 1.00 91.25 226 ILE A C 1
ATOM 1700 O O . ILE A 1 226 ? 3.447 -14.146 10.623 1.00 91.25 226 ILE A O 1
ATOM 1704 N N . VAL A 1 227 ? 2.587 -13.039 8.858 1.00 87.94 227 VAL A N 1
ATOM 1705 C CA . VAL A 1 227 ? 1.426 -12.478 9.562 1.00 87.94 227 VAL A CA 1
ATOM 1706 C C . VAL A 1 227 ? 0.371 -13.549 9.849 1.00 87.94 227 VAL A C 1
ATOM 1708 O O . VAL A 1 227 ? -0.055 -13.688 10.993 1.00 87.94 227 VAL A O 1
ATOM 1711 N N . VAL A 1 228 ? -0.026 -14.343 8.852 1.00 84.81 228 VAL A N 1
ATOM 1712 C CA . VAL A 1 228 ? -1.082 -15.368 8.966 1.00 84.81 228 VAL A CA 1
ATOM 1713 C C . VAL A 1 228 ? -0.661 -16.513 9.883 1.00 84.81 228 VAL A C 1
ATOM 1715 O O . VAL A 1 228 ? -1.470 -16.983 10.682 1.00 84.81 228 VAL A O 1
ATOM 1718 N N . ASN A 1 229 ? 0.605 -16.943 9.814 1.00 84.25 229 ASN A N 1
ATOM 1719 C CA . ASN A 1 229 ? 1.136 -17.952 10.738 1.00 84.25 229 ASN A CA 1
ATOM 1720 C C . ASN A 1 229 ? 1.633 -17.343 12.058 1.00 84.25 229 ASN A C 1
ATOM 1722 O O . ASN A 1 229 ? 2.161 -18.065 12.902 1.00 84.25 229 ASN A O 1
ATOM 1726 N N . GLU A 1 230 ? 1.476 -16.026 12.232 1.00 84.88 230 GLU A N 1
ATOM 1727 C CA . GLU A 1 230 ? 1.842 -15.269 13.428 1.00 84.88 230 GLU A CA 1
ATOM 1728 C C . GLU A 1 230 ? 3.277 -15.568 13.924 1.00 84.88 230 GLU A C 1
ATOM 1730 O O . GLU A 1 230 ? 3.519 -15.749 15.125 1.00 84.88 230 GLU A O 1
ATOM 1735 N N . LEU A 1 231 ? 4.228 -15.646 12.980 1.00 86.62 231 LEU A N 1
ATOM 1736 C CA . LEU A 1 231 ? 5.621 -16.062 13.215 1.00 86.62 231 LEU A CA 1
ATOM 1737 C C . LEU A 1 231 ? 6.416 -15.062 14.062 1.00 86.62 231 LEU A C 1
ATOM 1739 O O . LEU A 1 231 ? 7.463 -15.401 14.611 1.00 86.62 231 LEU A O 1
ATOM 1743 N N . LEU A 1 232 ? 5.939 -13.823 14.144 1.00 89.12 232 LEU A N 1
ATOM 1744 C CA . LEU A 1 232 ? 6.553 -12.738 14.894 1.00 89.12 232 LEU A CA 1
ATOM 1745 C C . LEU A 1 232 ? 5.560 -12.173 15.917 1.00 89.12 232 LEU A C 1
ATOM 1747 O O . LEU A 1 232 ? 4.347 -12.225 15.702 1.00 89.12 232 LEU A O 1
ATOM 1751 N N . PRO A 1 233 ? 6.052 -11.625 17.040 1.00 87.25 233 PRO A N 1
ATOM 1752 C CA . PRO A 1 233 ? 5.190 -11.005 18.030 1.00 87.25 233 PRO A CA 1
ATOM 1753 C C . PRO A 1 233 ? 4.635 -9.670 17.526 1.00 87.25 233 PRO A C 1
ATOM 1755 O O . PRO A 1 233 ? 5.354 -8.836 16.967 1.00 87.25 233 PRO A O 1
ATOM 1758 N N . GLU A 1 234 ? 3.357 -9.450 17.797 1.00 86.94 234 GLU A N 1
ATOM 1759 C CA . GLU A 1 234 ? 2.707 -8.156 17.639 1.00 86.94 234 GLU A CA 1
ATOM 1760 C C . GLU A 1 234 ? 3.190 -7.163 18.722 1.00 86.94 234 GLU A C 1
ATOM 1762 O O . GLU A 1 234 ? 3.740 -7.539 19.764 1.00 86.94 234 GLU A O 1
ATOM 1767 N N . ALA A 1 235 ? 2.993 -5.870 18.475 1.00 89.25 235 ALA A N 1
ATOM 1768 C CA . ALA A 1 235 ? 3.369 -4.807 19.396 1.00 89.25 235 ALA A CA 1
ATOM 1769 C C . ALA A 1 235 ? 2.545 -4.832 20.700 1.00 89.25 235 ALA A C 1
ATOM 1771 O O . ALA A 1 235 ? 1.385 -5.267 20.711 1.00 89.25 235 ALA A O 1
ATOM 1772 N N . PRO A 1 236 ? 3.105 -4.327 21.815 1.00 88.06 236 PRO A N 1
ATOM 1773 C CA . PRO A 1 236 ? 2.357 -4.187 23.057 1.00 88.06 236 PRO A CA 1
ATOM 1774 C C . PRO A 1 236 ? 1.209 -3.184 22.901 1.00 88.06 236 PRO A C 1
ATOM 1776 O O . PRO A 1 236 ? 1.375 -2.103 22.333 1.00 88.06 236 PRO A O 1
ATOM 1779 N N . VAL A 1 237 ? 0.053 -3.514 23.480 1.00 86.94 237 VAL A N 1
ATOM 1780 C CA . VAL A 1 237 ? -1.085 -2.595 23.594 1.00 86.94 237 VAL A CA 1
ATOM 1781 C C . VAL A 1 237 ? -1.073 -1.990 24.992 1.00 86.94 237 VAL A C 1
ATOM 1783 O O . VAL A 1 237 ? -1.359 -2.672 25.975 1.00 86.94 237 VAL A O 1
ATOM 1786 N N . LEU A 1 238 ? -0.718 -0.709 25.088 1.00 86.88 238 LEU A N 1
ATOM 1787 C CA . LEU A 1 238 ? -0.679 -0.014 26.373 1.00 86.88 238 LEU A CA 1
ATOM 1788 C C . LEU A 1 238 ? -2.103 0.313 26.861 1.00 86.88 238 LEU A C 1
ATOM 1790 O O . LEU A 1 238 ? -2.972 0.594 26.027 1.00 86.88 238 LEU A O 1
ATOM 1794 N N . PRO A 1 239 ? -2.360 0.358 28.182 1.00 86.69 239 PRO A N 1
ATOM 1795 C CA . PRO A 1 239 ? -3.664 0.752 28.719 1.00 86.69 239 PRO A CA 1
ATOM 1796 C C . PRO A 1 239 ? -4.152 2.104 28.184 1.00 86.69 239 PRO A C 1
ATOM 1798 O O . PRO A 1 239 ? -5.335 2.276 27.909 1.00 86.69 239 PRO A O 1
ATOM 1801 N N . GLU A 1 240 ? -3.240 3.049 27.955 1.00 87.69 240 GLU A N 1
ATOM 1802 C CA . GLU A 1 240 ? -3.555 4.379 27.431 1.00 87.69 240 GLU A CA 1
ATOM 1803 C C . GLU A 1 240 ? -3.905 4.383 25.937 1.00 87.69 240 GLU A C 1
ATOM 1805 O O . GLU A 1 240 ? -4.457 5.367 25.442 1.00 87.69 240 GLU A O 1
ATOM 1810 N N . MET A 1 241 ? -3.577 3.314 25.203 1.00 85.12 241 MET A N 1
ATOM 1811 C CA . MET A 1 241 ? -3.981 3.142 23.803 1.00 85.12 241 MET A CA 1
ATOM 1812 C C . MET A 1 241 ? -5.435 2.684 23.697 1.00 85.12 241 MET A C 1
ATOM 1814 O O . MET A 1 241 ? -6.091 2.950 22.690 1.00 85.12 241 MET A O 1
ATOM 1818 N N . LEU A 1 242 ? -5.956 2.017 24.727 1.00 82.81 242 LEU A N 1
ATOM 1819 C CA . LEU A 1 242 ? -7.342 1.582 24.757 1.00 82.81 242 LEU A CA 1
ATOM 1820 C C . LEU A 1 242 ? -8.248 2.804 24.977 1.00 82.81 242 LEU A C 1
ATOM 1822 O O . LEU A 1 242 ? -8.025 3.647 25.855 1.00 82.81 242 LEU A O 1
ATOM 1826 N N . ARG A 1 243 ? -9.276 2.952 24.135 1.00 70.31 243 ARG A N 1
ATOM 1827 C CA . ARG A 1 243 ? -10.379 3.866 24.455 1.00 70.31 243 ARG A CA 1
ATOM 1828 C C . ARG A 1 243 ? -11.176 3.237 25.587 1.00 70.31 243 ARG A C 1
ATOM 1830 O O . ARG A 1 243 ? -11.399 2.031 25.588 1.00 70.31 243 ARG A O 1
ATOM 1837 N N . ASP A 1 244 ? -11.593 4.067 26.537 1.00 57.94 244 ASP A N 1
ATOM 1838 C CA . ASP A 1 244 ? -12.524 3.626 27.565 1.00 57.94 244 ASP A CA 1
ATOM 1839 C C . ASP A 1 244 ? -13.820 3.200 26.851 1.00 57.94 244 ASP A C 1
ATOM 1841 O O . ASP A 1 244 ? -14.426 4.043 26.174 1.00 57.94 244 ASP A O 1
ATOM 1845 N N . PRO A 1 245 ? -14.234 1.922 26.920 1.00 50.31 245 PRO A N 1
ATOM 1846 C CA . PRO A 1 245 ? -15.415 1.435 26.208 1.00 50.31 245 PRO A CA 1
ATOM 1847 C C . PRO A 1 245 ? -16.688 2.205 26.591 1.00 50.31 245 PRO A C 1
ATOM 1849 O O . PRO A 1 245 ? -17.615 2.300 25.784 1.00 50.31 245 PRO A O 1
ATOM 1852 N N . THR A 1 246 ? -16.713 2.830 27.774 1.00 41.28 246 THR A N 1
ATOM 1853 C CA . THR A 1 246 ? -17.816 3.692 28.226 1.00 41.28 246 THR A CA 1
ATOM 1854 C C . THR A 1 246 ? -17.920 5.012 27.453 1.00 41.28 246 THR A C 1
ATOM 1856 O O . THR A 1 246 ? -18.998 5.599 27.387 1.00 41.28 246 THR A O 1
ATOM 1859 N N . SER A 1 247 ? -16.832 5.468 26.823 1.00 41.88 247 SER A N 1
ATOM 1860 C CA . SER A 1 247 ? -16.799 6.727 26.066 1.00 41.88 247 SER A CA 1
ATOM 1861 C C . SER A 1 247 ? -17.354 6.614 24.638 1.00 41.88 247 SER A C 1
ATOM 1863 O O . SER A 1 247 ? -17.785 7.620 24.078 1.00 41.88 247 SER A O 1
ATOM 1865 N N . GLU A 1 248 ? -17.384 5.409 24.049 1.00 42.44 248 GLU A N 1
ATOM 1866 C CA . GLU A 1 248 ? -17.909 5.177 22.690 1.00 42.44 248 GLU A CA 1
ATOM 1867 C C . GLU A 1 248 ? -19.303 4.537 22.669 1.00 42.44 248 GLU A C 1
ATOM 1869 O O . GLU A 1 248 ? -20.103 4.822 21.770 1.00 42.44 248 GLU A O 1
ATOM 1874 N N . MET A 1 249 ? -19.640 3.705 23.659 1.00 42.06 249 MET A N 1
ATOM 1875 C CA . MET A 1 249 ? -21.006 3.214 23.807 1.00 42.06 249 MET A CA 1
ATOM 1876 C C . MET A 1 249 ? -21.866 4.286 24.467 1.00 42.06 249 MET A C 1
ATOM 1878 O O . MET A 1 249 ? -22.024 4.337 25.684 1.00 42.06 249 MET A O 1
ATOM 1882 N N . HIS A 1 250 ? -22.474 5.136 23.636 1.00 43.69 250 HIS A N 1
ATOM 1883 C CA . HIS A 1 250 ? -23.549 6.015 24.083 1.00 43.69 250 HIS A CA 1
ATOM 1884 C C . HIS A 1 250 ? -24.565 5.162 24.874 1.00 43.69 250 HIS A C 1
ATOM 1886 O O . HIS A 1 250 ? -25.028 4.152 24.341 1.00 43.69 250 HIS A O 1
ATOM 1892 N N . PRO A 1 251 ? -24.980 5.547 26.097 1.00 44.75 251 PRO A N 1
ATOM 1893 C CA . PRO A 1 251 ? -25.920 4.761 26.910 1.00 44.75 251 PRO A CA 1
ATOM 1894 C C . PRO A 1 251 ? -27.212 4.376 26.169 1.00 44.75 251 PRO A C 1
ATOM 1896 O O . PRO A 1 251 ? -27.811 3.334 26.416 1.00 44.75 251 PRO A O 1
ATOM 1899 N N . ARG A 1 252 ? -27.610 5.197 25.187 1.00 42.97 252 ARG A N 1
ATOM 1900 C CA . ARG A 1 252 ? -28.738 4.952 24.285 1.00 42.97 252 ARG A CA 1
ATOM 1901 C C . ARG A 1 252 ? -28.472 3.859 23.250 1.00 42.97 252 ARG A C 1
ATOM 1903 O O . ARG A 1 252 ? -29.413 3.180 22.872 1.00 42.97 252 ARG A O 1
ATOM 1910 N N . ALA A 1 253 ? -27.232 3.676 22.797 1.00 47.03 253 ALA A N 1
ATOM 1911 C CA . ALA A 1 253 ? -26.844 2.585 21.907 1.00 47.03 253 ALA A CA 1
ATOM 1912 C C . ALA A 1 253 ? -26.876 1.239 22.644 1.00 47.03 253 ALA A C 1
ATOM 1914 O O . ALA A 1 253 ? -27.427 0.287 22.104 1.00 47.03 253 ALA A O 1
ATOM 1915 N N . LEU A 1 254 ? -26.392 1.189 23.893 1.00 44.34 254 LEU A N 1
ATOM 1916 C CA . LEU A 1 254 ? -26.552 0.030 24.784 1.00 44.34 254 LEU A CA 1
ATOM 1917 C C . LEU A 1 254 ? -28.037 -0.286 25.014 1.00 44.34 254 LEU A C 1
ATOM 1919 O O . LEU A 1 254 ? -28.479 -1.383 24.686 1.00 44.34 254 LEU A O 1
ATOM 1923 N N . GLN A 1 255 ? -28.839 0.706 25.415 1.00 48.00 255 GLN A N 1
ATOM 1924 C CA . GLN A 1 255 ? -30.285 0.526 25.604 1.00 48.00 255 GLN A CA 1
ATOM 1925 C C . GLN A 1 255 ? -31.041 0.153 24.319 1.00 48.00 255 GLN A C 1
ATOM 1927 O O . GLN A 1 255 ? -31.979 -0.636 24.363 1.00 48.00 255 GLN A O 1
ATOM 1932 N N . ALA A 1 256 ? -30.687 0.710 23.158 1.00 49.97 256 ALA A N 1
ATOM 1933 C CA . ALA A 1 256 ? -31.318 0.355 21.886 1.00 49.97 256 ALA A CA 1
ATOM 19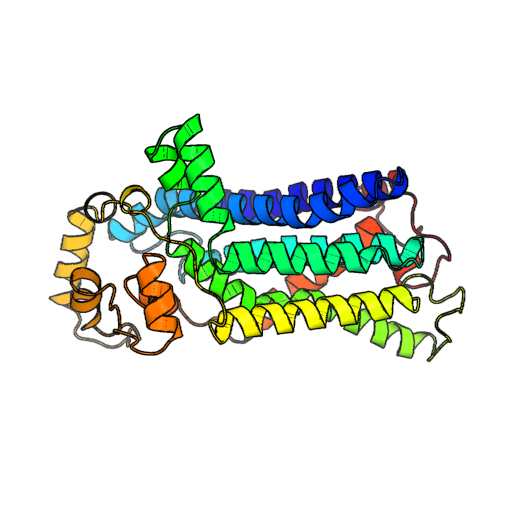34 C C . ALA A 1 256 ? -30.943 -1.068 21.455 1.00 49.97 256 ALA A C 1
ATOM 1936 O O . ALA A 1 256 ? -31.774 -1.793 20.906 1.00 49.97 256 ALA A O 1
ATOM 1937 N N . ALA A 1 257 ? -29.703 -1.475 21.725 1.00 48.41 257 ALA A N 1
ATOM 1938 C CA . ALA A 1 257 ? -29.227 -2.820 21.470 1.00 48.41 257 ALA A CA 1
ATOM 1939 C C . ALA A 1 257 ? -29.874 -3.835 22.432 1.00 48.41 257 ALA A C 1
ATOM 1941 O O . ALA A 1 257 ? -30.148 -4.949 22.003 1.00 48.41 257 ALA A O 1
ATOM 1942 N N . GLU A 1 258 ? -30.170 -3.456 23.679 1.00 47.00 258 GLU A N 1
ATOM 1943 C CA . GLU A 1 258 ? -30.969 -4.241 24.636 1.00 47.00 258 GLU A CA 1
ATOM 1944 C C . GLU A 1 258 ? -32.448 -4.328 24.220 1.00 47.00 258 GLU A C 1
ATOM 1946 O O . GLU A 1 258 ? -33.022 -5.413 24.216 1.00 47.00 258 GLU A O 1
ATOM 1951 N N . ARG A 1 259 ? -33.064 -3.221 23.774 1.00 48.06 259 ARG A N 1
ATOM 1952 C CA . ARG A 1 259 ? -34.473 -3.202 23.324 1.00 48.06 259 ARG A CA 1
ATOM 1953 C C . ARG A 1 259 ? -34.726 -4.050 22.077 1.00 48.06 259 ARG A C 1
ATOM 1955 O O . ARG A 1 259 ? -35.793 -4.645 21.966 1.00 48.06 259 ARG A O 1
ATOM 1962 N N . ARG A 1 260 ? -33.768 -4.136 21.146 1.00 49.94 260 ARG A N 1
ATOM 1963 C CA . ARG A 1 260 ? -33.894 -4.995 19.951 1.00 49.94 260 ARG A CA 1
ATOM 1964 C C . ARG A 1 260 ? -33.924 -6.491 20.285 1.00 49.94 260 ARG A C 1
ATOM 1966 O O . ARG A 1 260 ? -34.547 -7.239 19.541 1.00 49.94 260 ARG A O 1
ATOM 1973 N N . HIS A 1 261 ? -33.344 -6.915 21.409 1.00 44.22 261 HIS A N 1
ATOM 1974 C CA . HIS A 1 261 ? -33.413 -8.313 21.852 1.00 44.22 261 HIS A CA 1
ATOM 1975 C C . HIS A 1 261 ? -34.768 -8.708 22.446 1.00 44.22 261 HIS A C 1
ATOM 1977 O O . HIS A 1 261 ? -35.060 -9.893 22.537 1.00 44.22 261 HIS A O 1
ATOM 1983 N N . GLY A 1 262 ? -35.622 -7.746 22.810 1.00 45.09 262 GLY A N 1
ATOM 1984 C CA . GLY A 1 262 ? -36.957 -8.044 23.336 1.00 45.09 262 GLY A CA 1
ATOM 1985 C C . GLY A 1 262 ? -38.001 -8.404 22.270 1.00 45.09 262 GLY A C 1
ATOM 1986 O O . GLY A 1 262 ? -39.084 -8.857 22.631 1.00 45.09 262 GLY A O 1
ATOM 1987 N N . HIS A 1 263 ? -37.722 -8.184 20.976 1.00 44.50 263 HIS A N 1
ATOM 1988 C CA . HIS A 1 263 ? -38.756 -8.198 19.923 1.00 44.50 263 HIS A CA 1
ATOM 1989 C C . HIS A 1 263 ? -38.391 -8.910 18.606 1.00 44.50 263 HIS A C 1
ATOM 1991 O O . HIS A 1 263 ? -39.192 -8.884 17.675 1.00 44.50 263 HIS A O 1
ATOM 1997 N N . ALA A 1 264 ? -37.235 -9.567 18.487 1.00 44.34 264 ALA A N 1
ATOM 1998 C CA . ALA A 1 264 ? -36.861 -10.254 17.246 1.00 44.34 264 ALA A CA 1
ATOM 1999 C C . ALA A 1 264 ? -37.393 -11.704 17.191 1.00 44.34 264 ALA A C 1
ATOM 2001 O O . ALA A 1 264 ? -36.650 -12.660 17.385 1.00 44.34 264 ALA A O 1
ATOM 2002 N N . SER A 1 265 ? -38.688 -11.865 16.898 1.00 40.53 265 SER A N 1
ATOM 2003 C CA . SER A 1 265 ? -39.250 -13.092 16.316 1.00 40.53 265 SER A CA 1
ATOM 2004 C C . SER A 1 265 ? -39.489 -12.843 14.823 1.00 40.53 265 SER A C 1
ATOM 2006 O O . SER A 1 265 ? -40.403 -12.096 14.476 1.00 40.53 265 SER A O 1
ATOM 2008 N N . GLY A 1 266 ? -38.678 -13.435 13.944 1.00 44.16 266 GLY A N 1
ATOM 2009 C CA . GLY A 1 266 ? -38.970 -13.489 12.504 1.00 44.16 266 GLY A CA 1
ATOM 2010 C C . GLY A 1 266 ? -37.791 -13.189 11.577 1.00 44.16 266 GLY A C 1
ATOM 2011 O O . GLY A 1 266 ? -37.403 -12.037 11.405 1.00 44.16 266 GLY A O 1
ATOM 2012 N N . ASP A 1 267 ? -37.268 -14.258 10.974 1.00 41.78 267 ASP A N 1
ATOM 2013 C CA . ASP A 1 267 ? -36.715 -14.359 9.618 1.00 41.78 267 ASP A CA 1
ATOM 2014 C C . ASP A 1 267 ? -35.860 -13.206 9.094 1.00 41.78 267 ASP A C 1
ATOM 2016 O O . ASP A 1 267 ? -36.264 -12.472 8.208 1.00 41.78 267 ASP A O 1
ATOM 2020 N N . PHE A 1 268 ? -34.629 -13.117 9.585 1.00 36.84 268 PHE A N 1
ATOM 2021 C CA . PHE A 1 268 ? -33.424 -12.967 8.762 1.00 36.84 268 PHE A CA 1
ATOM 2022 C C . PHE A 1 268 ? -32.251 -13.322 9.677 1.00 36.84 268 PHE A C 1
ATOM 2024 O O . PHE A 1 268 ? -31.958 -12.585 10.618 1.00 36.84 268 PHE A O 1
ATOM 2031 N N . MET A 1 269 ? -31.597 -14.465 9.440 1.00 32.16 269 MET A N 1
ATOM 2032 C CA . MET A 1 269 ? -30.417 -14.863 10.210 1.00 32.16 269 MET A CA 1
ATOM 2033 C C . MET A 1 269 ? -29.303 -13.829 10.011 1.00 32.16 269 MET A C 1
ATOM 2035 O O . MET A 1 269 ? -28.583 -13.824 9.014 1.00 32.16 269 MET A O 1
ATOM 2039 N N . SER A 1 270 ? -29.167 -12.933 10.984 1.00 36.47 270 SER A N 1
ATOM 2040 C CA . SER A 1 270 ? -27.891 -12.306 11.285 1.00 36.47 270 SER A CA 1
ATOM 2041 C C . SER A 1 270 ? -26.922 -13.434 11.628 1.00 36.47 270 SER A C 1
ATOM 2043 O O . SER A 1 270 ? -27.128 -14.144 12.604 1.00 36.47 270 SER A O 1
ATOM 2045 N N . VAL A 1 271 ? -25.870 -13.601 10.826 1.00 37.72 271 VAL A N 1
ATOM 2046 C CA . VAL A 1 271 ? -24.776 -14.555 11.095 1.00 37.72 271 VAL A CA 1
ATOM 2047 C C . VAL A 1 271 ? -24.008 -14.180 12.379 1.00 37.72 271 VAL A C 1
ATOM 2049 O O . VAL A 1 271 ? -23.218 -14.965 12.890 1.00 37.72 271 VAL A O 1
ATOM 2052 N N . VAL A 1 272 ? -24.276 -13.002 12.954 1.00 37.00 272 VAL A N 1
ATOM 2053 C CA . VAL A 1 272 ? -23.787 -12.617 14.281 1.00 37.00 272 VAL A CA 1
ATOM 2054 C C . VAL A 1 272 ? -24.716 -13.222 15.333 1.00 37.00 272 VAL A C 1
ATOM 2056 O O . VAL A 1 272 ? -25.844 -12.759 15.512 1.00 37.00 272 VAL A O 1
ATOM 2059 N N . CYS A 1 273 ? -24.237 -14.288 15.973 1.00 34.47 273 CYS A N 1
ATOM 2060 C CA . CYS A 1 273 ? -24.933 -15.062 16.994 1.00 34.47 273 CYS A CA 1
ATOM 2061 C C . CYS A 1 273 ? -25.160 -14.219 18.267 1.00 34.47 273 CYS A C 1
ATOM 2063 O O . CYS A 1 273 ? -24.244 -13.554 18.755 1.00 34.47 273 CYS A O 1
ATOM 2065 N N . ASP A 1 274 ? -26.366 -14.276 18.842 1.00 40.28 274 ASP A N 1
ATOM 2066 C CA . ASP A 1 274 ? -26.789 -13.498 20.024 1.00 40.28 274 ASP A CA 1
ATOM 2067 C C . ASP A 1 274 ? -25.950 -13.751 21.300 1.00 40.28 274 ASP A C 1
ATOM 2069 O O . ASP A 1 274 ? -26.026 -12.996 22.273 1.00 40.28 274 ASP A O 1
ATOM 2073 N N . THR A 1 275 ? -25.088 -14.768 21.308 1.00 41.44 275 THR A N 1
ATOM 2074 C CA . THR A 1 275 ? -24.140 -15.069 22.392 1.00 41.44 275 THR A CA 1
ATOM 2075 C C . THR A 1 275 ? -22.925 -14.133 22.443 1.00 41.44 275 THR A C 1
ATOM 2077 O O . THR A 1 275 ? -22.252 -14.063 23.475 1.00 41.44 275 THR A O 1
ATOM 2080 N N . GLU A 1 276 ? -22.646 -13.349 21.396 1.00 40.47 276 GLU A N 1
ATOM 2081 C CA . GLU A 1 276 ? -21.427 -12.528 21.321 1.00 40.47 276 GLU A CA 1
ATOM 2082 C C . GLU A 1 276 ? -21.456 -11.236 22.141 1.00 40.47 276 GLU A C 1
ATOM 2084 O O . GLU A 1 276 ? -20.402 -10.664 22.405 1.00 40.47 276 GLU A O 1
ATOM 2089 N N . LYS A 1 277 ? -22.611 -10.788 22.645 1.00 40.22 277 LYS A N 1
ATOM 2090 C CA . LYS A 1 277 ? -22.643 -9.620 23.548 1.00 40.22 277 LYS A CA 1
ATOM 2091 C C . LYS A 1 277 ? -22.072 -9.908 24.933 1.00 40.22 277 LYS A C 1
ATOM 2093 O O . LYS A 1 277 ? -21.453 -9.026 25.527 1.00 40.22 277 LYS A O 1
ATOM 2098 N N . GLN A 1 278 ? -22.216 -11.136 25.434 1.00 36.69 278 GLN A N 1
ATOM 2099 C CA . GLN A 1 278 ? -21.520 -11.547 26.658 1.00 36.69 278 GLN A CA 1
ATOM 2100 C C . GLN A 1 278 ? -20.023 -11.760 26.399 1.00 36.69 278 GLN A C 1
ATOM 2102 O O . GLN A 1 278 ? -19.212 -11.485 27.281 1.00 36.69 278 GLN A O 1
ATOM 2107 N N . VAL A 1 279 ? -19.645 -12.135 25.173 1.00 39.97 279 VAL A N 1
ATOM 2108 C CA . VAL A 1 279 ? -18.243 -12.243 24.746 1.00 39.97 279 VAL A CA 1
ATOM 2109 C C . VAL A 1 279 ? -17.610 -10.851 24.596 1.00 39.97 279 VAL A C 1
ATOM 2111 O O . VAL A 1 279 ? -16.511 -10.623 25.081 1.00 39.97 279 VAL A O 1
ATOM 2114 N N . PHE A 1 280 ? -18.319 -9.858 24.062 1.00 38.25 280 PHE A N 1
ATOM 2115 C CA . PHE A 1 280 ? -17.804 -8.490 23.924 1.00 38.25 280 PHE A CA 1
ATOM 2116 C C . PHE A 1 280 ? -17.527 -7.806 25.272 1.00 38.25 280 PHE A C 1
ATOM 2118 O O . PHE A 1 280 ? -16.577 -7.035 25.389 1.00 38.25 280 PHE A O 1
ATOM 2125 N N . HIS A 1 281 ? -18.339 -8.096 26.298 1.00 38.75 281 HIS A N 1
ATOM 2126 C CA . HIS A 1 281 ? -18.209 -7.488 27.628 1.00 38.75 281 HIS A CA 1
ATOM 2127 C C . HIS A 1 281 ? -17.284 -8.245 28.589 1.00 38.75 281 HIS A C 1
ATOM 2129 O O . HIS A 1 281 ? -16.757 -7.632 29.518 1.00 38.75 281 HIS A O 1
ATOM 2135 N N . LYS A 1 282 ? -17.079 -9.556 28.397 1.00 34.34 282 LYS A N 1
ATOM 2136 C CA . LYS A 1 282 ? -16.229 -10.387 29.274 1.00 34.34 282 LYS A CA 1
ATOM 2137 C C . LYS A 1 282 ? -14.976 -10.934 28.604 1.00 34.34 282 LYS A C 1
ATOM 2139 O O . LYS A 1 282 ? -14.115 -11.476 29.289 1.00 34.34 282 LYS A O 1
ATOM 2144 N N . SER A 1 283 ? -14.856 -10.803 27.291 1.00 36.59 283 SER A N 1
ATOM 2145 C CA . SER A 1 283 ? -13.809 -11.468 26.543 1.00 36.59 283 SER A CA 1
ATOM 2146 C C . SER A 1 283 ? -13.495 -10.726 25.240 1.00 36.59 283 SER A C 1
ATOM 2148 O O . SER A 1 283 ? -13.857 -11.133 24.139 1.00 36.59 283 SER A O 1
ATOM 2150 N N . ILE A 1 284 ? -12.598 -9.748 25.364 1.00 43.09 284 ILE A N 1
ATOM 2151 C CA . ILE A 1 284 ? -11.326 -9.895 24.646 1.00 43.09 284 ILE A CA 1
ATOM 2152 C C . ILE A 1 284 ? -10.832 -11.299 25.031 1.00 43.09 284 ILE A C 1
ATOM 2154 O O . ILE A 1 284 ? -10.232 -11.482 26.089 1.00 43.09 284 ILE A O 1
ATOM 2158 N N . ALA A 1 285 ? -11.301 -12.320 24.308 1.00 41.62 285 ALA A N 1
ATOM 2159 C CA . ALA A 1 285 ? -11.144 -13.720 24.664 1.00 41.62 285 ALA A CA 1
ATOM 2160 C C . ALA A 1 285 ? -9.700 -14.089 24.391 1.00 41.62 285 ALA A C 1
ATOM 2162 O O . ALA A 1 285 ? -9.344 -14.618 23.343 1.00 41.62 285 ALA A O 1
ATOM 2163 N N . TYR A 1 286 ? -8.848 -13.743 25.343 1.00 46.19 286 TYR A N 1
ATOM 2164 C CA . TYR A 1 286 ? -7.497 -14.226 25.409 1.00 46.19 286 TYR A CA 1
ATOM 2165 C C . TYR A 1 286 ? -7.560 -15.746 25.572 1.00 46.19 286 TYR A C 1
ATOM 2167 O O . TYR A 1 286 ? -7.609 -16.268 26.684 1.00 46.19 286 TYR A O 1
ATOM 2175 N N . CYS A 1 287 ? -7.584 -16.482 24.458 1.00 47.00 287 CYS A N 1
ATOM 2176 C CA . CYS A 1 287 ? -7.222 -17.889 24.486 1.00 47.00 287 CYS A CA 1
ATOM 2177 C C . CYS A 1 287 ? -5.782 -17.942 24.988 1.00 47.00 287 CYS A C 1
ATOM 2179 O O . CYS A 1 287 ? -4.873 -17.387 24.365 1.00 47.00 287 CYS A O 1
ATOM 2181 N N . ARG A 1 288 ? -5.596 -18.543 26.164 1.00 49.59 288 ARG A N 1
ATOM 2182 C CA . ARG A 1 288 ? -4.281 -18.729 26.760 1.00 49.59 288 ARG A CA 1
ATOM 2183 C C . ARG A 1 288 ? -3.499 -19.674 25.857 1.00 49.59 288 ARG A C 1
ATOM 2185 O O . ARG A 1 288 ? -3.744 -20.873 25.843 1.00 49.59 288 ARG A O 1
ATOM 2192 N N . ASP A 1 289 ? -2.592 -19.102 25.081 1.00 60.12 289 ASP A N 1
ATOM 2193 C CA . ASP A 1 289 ? -1.656 -19.857 24.270 1.00 60.12 289 ASP A CA 1
ATOM 2194 C C . ASP A 1 289 ? -0.433 -20.215 25.132 1.00 60.12 289 ASP A C 1
ATOM 2196 O O . ASP A 1 289 ? 0.330 -19.347 25.577 1.00 60.12 289 ASP A O 1
ATOM 2200 N N . ASP A 1 290 ? -0.277 -21.504 25.430 1.00 70.81 290 ASP A N 1
ATOM 2201 C CA . ASP A 1 290 ? 0.858 -22.029 26.194 1.00 70.81 290 ASP A CA 1
ATOM 2202 C C . ASP A 1 290 ? 2.026 -22.488 25.305 1.00 70.81 290 ASP A C 1
ATOM 2204 O O . ASP A 1 290 ? 3.034 -22.993 25.812 1.00 70.81 290 ASP A O 1
ATOM 2208 N N . THR A 1 291 ? 1.968 -22.234 23.993 1.00 76.44 291 THR A N 1
ATOM 2209 C CA . THR A 1 291 ? 3.125 -22.415 23.110 1.00 76.44 291 THR A CA 1
ATOM 2210 C C . THR A 1 291 ? 4.303 -21.520 23.526 1.00 76.44 291 THR A C 1
ATOM 2212 O O . THR A 1 291 ? 4.185 -20.543 24.278 1.00 76.44 291 THR A O 1
ATOM 2215 N N . THR A 1 292 ? 5.501 -21.843 23.033 1.00 76.69 292 THR A N 1
ATOM 2216 C CA . THR A 1 292 ? 6.704 -21.009 23.214 1.00 76.69 292 THR A CA 1
ATOM 2217 C C . THR A 1 292 ? 6.472 -19.576 22.721 1.00 76.69 292 THR A C 1
ATOM 2219 O O . THR A 1 292 ? 6.902 -18.627 23.378 1.00 76.69 292 THR A O 1
ATOM 2222 N N . TRP A 1 293 ? 5.702 -19.418 21.641 1.00 64.62 293 TRP A N 1
ATOM 2223 C CA . TRP A 1 293 ? 5.276 -18.125 21.113 1.00 64.62 293 TRP A CA 1
ATOM 2224 C C . TRP A 1 293 ? 4.293 -17.413 22.040 1.00 64.62 293 TRP A C 1
ATOM 2226 O O . TRP A 1 293 ? 4.517 -16.249 22.366 1.00 64.62 293 TRP A O 1
ATOM 2236 N N . GLY A 1 294 ? 3.292 -18.112 22.578 1.00 66.62 294 GLY A N 1
ATOM 2237 C CA . GLY A 1 294 ? 2.388 -17.557 23.589 1.00 66.62 294 GLY A CA 1
ATOM 2238 C C . GLY A 1 294 ? 3.102 -17.098 24.872 1.00 66.62 294 GLY A C 1
ATOM 2239 O O . GLY A 1 294 ? 2.715 -16.109 25.501 1.00 66.62 294 GLY A O 1
ATOM 2240 N N . ARG A 1 295 ? 4.208 -17.749 25.264 1.00 76.38 295 ARG A N 1
ATOM 2241 C CA . ARG A 1 295 ? 5.076 -17.287 26.369 1.00 76.38 295 ARG A CA 1
ATOM 2242 C C . ARG A 1 295 ? 5.877 -16.032 26.014 1.00 76.38 295 ARG A C 1
ATOM 2244 O O . ARG A 1 295 ? 5.968 -15.132 26.849 1.00 76.38 295 ARG A O 1
ATOM 2251 N N . LEU A 1 296 ? 6.439 -15.949 24.806 1.00 72.31 296 LEU A N 1
ATOM 2252 C CA . LEU A 1 296 ? 7.154 -14.757 24.337 1.00 72.31 296 LEU A CA 1
ATOM 2253 C C . LEU A 1 296 ? 6.212 -13.551 24.214 1.00 72.31 296 LEU A C 1
ATOM 2255 O O . LEU A 1 296 ? 6.528 -12.485 24.733 1.00 72.31 296 LEU A O 1
ATOM 2259 N N . ARG A 1 297 ? 5.026 -13.740 23.624 1.00 66.19 297 ARG A N 1
ATOM 2260 C CA . ARG A 1 297 ? 3.971 -12.717 23.525 1.00 66.19 297 ARG A CA 1
ATOM 2261 C C . ARG A 1 297 ? 3.593 -12.158 24.895 1.00 66.19 297 ARG A C 1
ATOM 2263 O O . ARG A 1 297 ? 3.592 -10.945 25.079 1.00 66.19 297 ARG A O 1
ATOM 2270 N N . ARG A 1 298 ? 3.405 -13.028 25.896 1.00 68.56 298 ARG A N 1
ATOM 2271 C CA . ARG A 1 298 ? 3.161 -12.609 27.289 1.00 68.56 298 ARG A CA 1
ATOM 2272 C C . ARG A 1 298 ? 4.313 -11.800 27.882 1.00 68.56 298 ARG A C 1
ATOM 2274 O O . ARG A 1 298 ? 4.060 -10.782 28.518 1.00 68.56 298 ARG A O 1
ATOM 2281 N N . LYS A 1 299 ? 5.570 -12.205 27.654 1.00 73.94 299 LYS A N 1
ATOM 2282 C CA . LYS A 1 299 ? 6.744 -11.418 28.084 1.00 73.94 299 LYS A CA 1
ATOM 2283 C C . LYS A 1 299 ? 6.800 -10.039 27.423 1.00 73.94 299 LYS A C 1
ATOM 2285 O O . LYS A 1 299 ? 7.282 -9.100 28.043 1.00 73.94 299 LYS A O 1
ATOM 2290 N N . LEU A 1 300 ? 6.289 -9.920 26.201 1.00 68.00 300 LEU A N 1
ATOM 2291 C CA . LEU A 1 300 ? 6.174 -8.663 25.461 1.00 68.00 300 LEU A CA 1
ATOM 2292 C C . LEU A 1 300 ? 4.886 -7.883 25.787 1.00 68.00 300 LEU A C 1
ATOM 2294 O O . LEU A 1 300 ? 4.599 -6.886 25.135 1.00 68.00 300 LEU A O 1
ATOM 2298 N N . GLY A 1 301 ? 4.119 -8.298 26.804 1.00 57.75 301 GLY A N 1
ATOM 2299 C CA . GLY A 1 301 ? 2.938 -7.577 27.289 1.00 57.75 301 GLY A CA 1
ATOM 2300 C C . GLY A 1 301 ? 1.623 -7.935 26.593 1.00 57.75 301 GLY A C 1
ATOM 2301 O O . GLY A 1 301 ? 0.614 -7.277 26.833 1.00 57.75 301 GLY A O 1
ATOM 2302 N N . GLN A 1 302 ? 1.594 -8.975 25.757 1.00 58.00 302 GLN A N 1
ATOM 2303 C CA . GLN A 1 302 ? 0.380 -9.422 25.077 1.00 58.00 302 GLN A CA 1
ATOM 2304 C C . GLN A 1 302 ? -0.296 -10.551 25.857 1.00 58.00 302 GLN A C 1
ATOM 2306 O O . GLN A 1 302 ? 0.232 -11.659 25.970 1.00 58.00 302 GLN A O 1
ATOM 2311 N N . VAL A 1 303 ? -1.475 -10.273 26.415 1.00 53.28 303 VAL A N 1
ATOM 2312 C CA . VAL A 1 303 ? -2.170 -11.208 27.319 1.00 53.28 303 VAL A CA 1
ATOM 2313 C C . VAL A 1 303 ? -2.967 -12.284 26.549 1.00 53.28 303 VAL A C 1
ATOM 2315 O O . VAL A 1 303 ? -3.353 -13.289 27.142 1.00 53.28 303 VAL A O 1
ATOM 2318 N N . GLY A 1 304 ? -3.102 -12.171 25.218 1.00 55.00 304 GLY A N 1
ATOM 2319 C CA . GLY A 1 304 ? -3.628 -13.233 24.344 1.00 55.00 304 GLY A CA 1
ATOM 2320 C C . GLY A 1 304 ? -3.991 -12.774 22.920 1.00 55.00 304 GLY A C 1
ATOM 2321 O O . GLY A 1 304 ? -3.557 -11.714 22.481 1.00 55.00 304 GLY A O 1
ATOM 2322 N N . ARG A 1 305 ? -4.766 -13.600 22.199 1.00 52.66 305 ARG A N 1
ATOM 2323 C CA . ARG A 1 305 ? -5.011 -13.497 20.745 1.00 52.66 305 ARG A CA 1
ATOM 2324 C C . ARG A 1 305 ? -6.119 -12.494 20.375 1.00 52.66 305 ARG A C 1
ATOM 2326 O O . ARG A 1 305 ? -7.150 -12.445 21.042 1.00 52.66 305 ARG A O 1
ATOM 2333 N N . LEU A 1 306 ? -5.924 -11.722 19.300 1.00 51.03 306 LEU A N 1
ATOM 2334 C CA . LEU A 1 306 ? -6.940 -10.815 18.750 1.00 51.03 306 LEU A CA 1
ATOM 2335 C C . LEU A 1 306 ? -8.065 -11.590 18.046 1.00 51.03 306 LEU A C 1
ATOM 2337 O O . LEU A 1 306 ? -7.809 -12.458 17.215 1.00 51.03 306 LEU A O 1
ATOM 2341 N N . VAL A 1 307 ? -9.313 -11.226 18.347 1.00 53.75 307 VAL A N 1
ATOM 2342 C CA . VAL A 1 307 ? -10.512 -11.736 17.663 1.00 53.75 307 VAL A CA 1
ATOM 2343 C C . VAL A 1 307 ? -10.552 -11.183 16.223 1.00 53.75 307 VAL A C 1
ATOM 2345 O O . VAL A 1 307 ? -10.247 -10.000 16.030 1.00 53.75 307 VAL A O 1
ATOM 2348 N N . PRO A 1 308 ? -10.895 -11.994 15.203 1.00 51.47 308 PRO A N 1
ATOM 2349 C CA . PRO A 1 308 ? -11.024 -11.527 13.817 1.00 51.47 308 PRO A CA 1
ATOM 2350 C C . PRO A 1 308 ? -12.114 -10.444 13.662 1.00 51.47 308 PRO A C 1
ATOM 2352 O O . PRO A 1 308 ? -13.144 -10.483 14.335 1.00 51.47 308 PRO A O 1
ATOM 2355 N N . ALA A 1 309 ? -11.903 -9.463 12.777 1.00 47.50 309 ALA A N 1
ATOM 2356 C CA . ALA A 1 309 ? -12.785 -8.303 12.588 1.00 47.50 309 ALA A CA 1
ATOM 2357 C C . ALA A 1 309 ? -14.189 -8.558 12.008 1.00 47.50 309 ALA A C 1
ATOM 2359 O O . ALA A 1 309 ? -15.068 -7.756 12.345 1.00 47.50 309 ALA A O 1
ATOM 2360 N N . PRO A 1 310 ? -14.481 -9.601 11.196 1.00 42.78 310 PRO A N 1
ATOM 2361 C CA . PRO A 1 310 ? -15.821 -9.793 10.632 1.00 42.78 310 PRO A CA 1
ATOM 2362 C C . PRO A 1 310 ? -16.866 -9.982 11.736 1.00 42.78 310 PRO A C 1
ATOM 2364 O O . PRO A 1 310 ? -17.973 -9.445 11.663 1.00 42.78 310 PRO A O 1
ATOM 2367 N N . VAL A 1 311 ? -16.440 -10.651 12.810 1.00 46.56 311 VAL A N 1
ATOM 2368 C CA . VAL A 1 311 ? -17.196 -10.880 14.041 1.00 46.56 311 VAL A CA 1
ATOM 2369 C C . VAL A 1 311 ? -17.522 -9.566 14.760 1.00 46.56 311 VAL A C 1
ATOM 2371 O O . VAL A 1 311 ? -18.598 -9.396 15.322 1.00 46.56 311 VAL A O 1
ATOM 2374 N N . LEU A 1 312 ? -16.627 -8.577 14.696 1.00 46.56 312 LEU A N 1
ATOM 2375 C CA . LEU A 1 312 ? -16.741 -7.357 15.495 1.00 46.56 312 LEU A CA 1
ATOM 2376 C C . LEU A 1 312 ? -17.745 -6.326 14.932 1.00 46.56 312 LEU A C 1
ATOM 2378 O O . LEU A 1 312 ? -18.095 -5.392 15.652 1.00 46.56 312 LEU A O 1
ATOM 2382 N N . TYR A 1 313 ? -18.203 -6.456 13.675 1.00 48.75 313 TYR A N 1
ATOM 2383 C CA . TYR A 1 313 ? -18.978 -5.397 12.983 1.00 48.75 313 TYR A CA 1
ATOM 2384 C C . TYR A 1 313 ? -20.240 -5.840 12.249 1.00 48.75 313 TYR A C 1
ATOM 2386 O O . TYR A 1 313 ? -20.939 -4.985 11.698 1.00 48.75 313 TYR A O 1
ATOM 2394 N N . GLY A 1 314 ? -20.545 -7.138 12.197 1.00 53.44 314 GLY A N 1
ATOM 2395 C CA . GLY A 1 314 ? -21.605 -7.622 11.309 1.00 53.44 314 GLY A CA 1
ATOM 2396 C C . GLY A 1 314 ? -21.349 -7.224 9.851 1.00 53.44 314 GLY A C 1
ATOM 2397 O O . GLY A 1 314 ? -22.288 -6.901 9.115 1.00 53.44 314 GLY A O 1
ATOM 2398 N N . LEU A 1 315 ? -20.066 -7.187 9.462 1.00 60.00 315 LEU A N 1
ATOM 2399 C CA . LEU A 1 315 ? -19.666 -7.027 8.071 1.00 60.00 315 LEU A CA 1
ATOM 2400 C C . LEU A 1 315 ? -20.254 -8.185 7.275 1.00 60.00 315 LEU A C 1
ATOM 2402 O O . LEU A 1 315 ? -20.274 -9.327 7.730 1.00 60.00 315 LEU A O 1
ATOM 2406 N N . ARG A 1 316 ? -20.766 -7.869 6.090 1.00 65.50 316 ARG A N 1
ATOM 2407 C CA . ARG A 1 316 ? -21.297 -8.870 5.172 1.00 65.50 316 ARG A CA 1
ATOM 2408 C C . ARG A 1 316 ? -20.234 -9.218 4.154 1.00 65.50 316 ARG A C 1
ATOM 2410 O O . ARG A 1 316 ? -19.484 -8.343 3.720 1.00 65.50 316 ARG A O 1
ATOM 2417 N N . GLU A 1 317 ? -20.227 -10.478 3.749 1.00 69.88 317 GLU A N 1
ATOM 2418 C CA . GLU A 1 317 ? -19.475 -10.906 2.581 1.00 69.88 317 GLU A CA 1
ATOM 2419 C C . GLU A 1 317 ? -19.868 -10.051 1.374 1.00 69.88 317 GLU A C 1
ATOM 2421 O O . GLU A 1 317 ? -21.039 -9.699 1.172 1.00 69.88 317 GLU A O 1
ATOM 2426 N N . TRP A 1 318 ? -18.873 -9.675 0.577 1.00 76.75 318 TRP A N 1
ATOM 2427 C CA . TRP A 1 318 ? -19.131 -8.976 -0.668 1.00 76.75 318 TRP A CA 1
ATOM 2428 C C . TRP A 1 318 ? -19.847 -9.914 -1.643 1.00 76.75 318 TRP A C 1
ATOM 2430 O O . TRP A 1 318 ? -19.456 -11.071 -1.789 1.00 76.75 318 TRP A O 1
ATOM 2440 N N . PRO A 1 319 ? -20.868 -9.441 -2.376 1.00 83.19 319 PRO A N 1
ATOM 2441 C CA . PRO A 1 319 ? -21.415 -10.213 -3.480 1.00 83.19 319 PRO A CA 1
ATOM 2442 C C . PRO A 1 319 ? -20.309 -10.563 -4.482 1.00 83.19 319 PRO A C 1
ATOM 2444 O O . PRO A 1 319 ? -19.425 -9.747 -4.750 1.00 83.19 319 PRO A O 1
ATOM 2447 N N . PHE A 1 320 ? -20.372 -11.746 -5.093 1.00 82.00 320 PHE A N 1
ATOM 2448 C CA . PHE A 1 320 ? -19.381 -12.185 -6.084 1.00 82.00 320 PHE A CA 1
ATOM 2449 C C . PHE A 1 320 ? -19.137 -11.130 -7.178 1.00 82.00 320 PHE A C 1
ATOM 2451 O O . PHE A 1 320 ? -17.997 -10.763 -7.438 1.00 82.00 320 PHE A O 1
ATOM 2458 N N . GLY A 1 321 ? -20.202 -10.539 -7.733 1.00 85.56 321 GLY A N 1
ATOM 2459 C CA . GLY A 1 321 ? -20.089 -9.482 -8.747 1.00 85.56 321 GLY A CA 1
ATOM 2460 C C . GLY A 1 321 ? -19.350 -8.222 -8.274 1.00 85.56 321 GLY A C 1
ATOM 2461 O O . GLY A 1 321 ? -18.672 -7.576 -9.068 1.00 85.56 321 GLY A O 1
ATOM 2462 N N . LEU A 1 322 ? -19.417 -7.889 -6.980 1.00 83.06 322 LEU A N 1
ATOM 2463 C CA . LEU A 1 322 ? -18.703 -6.737 -6.426 1.00 83.06 322 LEU A CA 1
ATOM 2464 C C . LEU A 1 322 ? -17.183 -6.953 -6.436 1.00 83.06 322 LEU A C 1
ATOM 2466 O O . LEU A 1 322 ? -16.446 -6.003 -6.691 1.00 83.06 322 LEU A O 1
ATOM 2470 N N . HIS A 1 323 ? -16.719 -8.190 -6.238 1.00 83.19 323 HIS A N 1
ATOM 2471 C CA . HIS A 1 323 ? -15.294 -8.518 -6.308 1.00 83.19 323 HIS A CA 1
ATOM 2472 C C . HIS A 1 323 ? -14.712 -8.190 -7.689 1.00 83.19 323 HIS A C 1
ATOM 2474 O O . HIS A 1 323 ? -13.681 -7.529 -7.767 1.00 83.19 323 HIS A O 1
ATOM 2480 N N . PHE A 1 324 ? -15.395 -8.561 -8.780 1.00 85.94 324 PHE A N 1
ATOM 2481 C CA . PHE A 1 324 ? -14.938 -8.238 -10.142 1.00 85.94 324 PHE A CA 1
ATOM 2482 C C . PHE A 1 324 ? -14.913 -6.743 -10.408 1.00 85.94 324 PHE A C 1
ATOM 2484 O O . PHE A 1 324 ? -13.968 -6.251 -11.019 1.00 85.94 324 PHE A O 1
ATOM 2491 N N . THR A 1 325 ? -15.922 -6.012 -9.934 1.00 87.06 325 THR A N 1
ATOM 2492 C CA . THR A 1 325 ? -15.951 -4.552 -10.059 1.00 87.06 325 THR A CA 1
ATOM 2493 C C . THR A 1 325 ? -14.750 -3.925 -9.356 1.00 87.06 325 THR A C 1
ATOM 2495 O O . THR A 1 325 ? -14.074 -3.081 -9.936 1.00 87.06 325 THR A O 1
ATOM 2498 N N . ILE A 1 326 ? -14.442 -4.370 -8.136 1.00 82.81 326 ILE A N 1
ATOM 2499 C CA . ILE A 1 326 ? -13.308 -3.869 -7.352 1.00 82.81 326 ILE A CA 1
ATOM 2500 C C . ILE A 1 326 ? -11.974 -4.215 -8.025 1.00 82.81 326 ILE A C 1
ATOM 2502 O O . ILE A 1 326 ? -11.144 -3.327 -8.220 1.00 82.81 326 ILE A O 1
ATOM 2506 N N . ILE A 1 327 ? -11.797 -5.464 -8.467 1.00 85.62 327 ILE A N 1
ATOM 2507 C CA . ILE A 1 327 ? -10.616 -5.888 -9.233 1.00 85.62 327 ILE A CA 1
ATOM 2508 C C . ILE A 1 327 ? -10.470 -5.032 -10.494 1.00 85.62 327 ILE A C 1
ATOM 2510 O O . ILE A 1 327 ? -9.385 -4.528 -10.767 1.00 85.62 327 ILE A O 1
ATOM 2514 N N . GLY A 1 328 ? -11.556 -4.813 -11.238 1.00 86.88 328 GLY A N 1
ATOM 2515 C CA . GLY A 1 328 ? -11.567 -3.979 -12.436 1.00 86.88 328 GLY A CA 1
ATOM 2516 C C . GLY A 1 328 ? -11.166 -2.530 -12.152 1.00 86.88 328 GLY A C 1
ATOM 2517 O O . GLY A 1 328 ? -10.353 -1.970 -12.889 1.00 86.88 328 GLY A O 1
ATOM 2518 N N . ILE A 1 329 ? -11.672 -1.931 -11.071 1.00 85.81 329 ILE A N 1
ATOM 2519 C CA . ILE A 1 329 ? -11.292 -0.576 -10.638 1.00 85.81 329 ILE A CA 1
ATOM 2520 C C . ILE A 1 329 ? -9.794 -0.515 -10.336 1.00 85.81 329 ILE A C 1
ATOM 2522 O O . ILE A 1 329 ? -9.106 0.366 -10.850 1.00 85.81 329 ILE A O 1
ATOM 2526 N N . PHE A 1 330 ? -9.268 -1.460 -9.556 1.00 84.69 330 PHE A N 1
ATOM 2527 C CA . PHE A 1 330 ? -7.846 -1.482 -9.208 1.00 84.69 330 PHE A CA 1
ATOM 2528 C C . PHE A 1 330 ? -6.952 -1.754 -10.406 1.00 84.69 330 PHE A C 1
ATOM 2530 O O . PHE A 1 330 ? -5.901 -1.131 -10.535 1.00 84.69 330 PHE A O 1
ATOM 2537 N N . CYS A 1 331 ? -7.394 -2.610 -11.326 1.00 86.00 331 CYS A N 1
ATOM 2538 C CA . CYS A 1 331 ? -6.663 -2.845 -12.557 1.00 86.00 331 CYS A CA 1
ATOM 2539 C C . CYS A 1 331 ? -6.542 -1.566 -13.386 1.00 86.00 331 CYS A C 1
ATOM 2541 O O . CYS A 1 331 ? -5.448 -1.217 -13.824 1.00 86.00 331 CYS A O 1
ATOM 2543 N N . ASN A 1 332 ? -7.645 -0.832 -13.551 1.00 87.62 332 ASN A N 1
ATOM 2544 C CA . ASN A 1 332 ? -7.638 0.449 -14.256 1.00 87.62 332 ASN A CA 1
ATOM 2545 C C . ASN A 1 332 ? -6.788 1.499 -13.535 1.00 87.62 332 ASN A C 1
ATOM 2547 O O . ASN A 1 332 ? -6.040 2.225 -14.186 1.00 87.62 332 ASN A O 1
ATOM 2551 N N . LEU A 1 333 ? -6.860 1.557 -12.204 1.00 85.31 333 LEU A N 1
ATOM 2552 C CA . LEU A 1 333 ? -6.053 2.477 -11.410 1.00 85.31 333 LEU A CA 1
ATOM 2553 C C . LEU A 1 333 ? -4.556 2.205 -11.586 1.00 85.31 333 LEU A C 1
ATOM 2555 O O . LEU A 1 333 ? -3.803 3.128 -11.882 1.00 85.31 333 LEU A O 1
ATOM 2559 N N . MET A 1 334 ? -4.132 0.948 -11.446 1.00 87.62 334 MET A N 1
ATOM 2560 C CA . MET A 1 334 ? -2.737 0.544 -11.614 1.00 87.62 334 MET A CA 1
ATOM 2561 C C . MET A 1 334 ? -2.236 0.833 -13.031 1.00 87.62 334 MET A C 1
ATOM 2563 O O . MET A 1 334 ? -1.166 1.414 -13.191 1.00 87.62 334 MET A O 1
ATOM 2567 N N . LEU A 1 335 ? -3.017 0.503 -14.067 1.00 86.69 335 LEU A N 1
ATOM 2568 C CA . LEU A 1 335 ? -2.675 0.850 -15.452 1.00 86.69 335 LEU A CA 1
ATOM 2569 C C . LEU A 1 335 ? -2.566 2.364 -15.649 1.00 86.69 335 LEU A C 1
ATOM 2571 O O . LEU A 1 335 ? -1.653 2.829 -16.334 1.00 86.69 335 LEU A O 1
ATOM 2575 N N . GLY A 1 336 ? -3.472 3.130 -15.038 1.00 85.88 336 GLY A N 1
ATOM 2576 C CA . GLY A 1 336 ? -3.449 4.588 -15.042 1.00 85.88 336 GLY A CA 1
ATOM 2577 C C . GLY A 1 336 ? -2.182 5.142 -14.393 1.00 85.88 336 GLY A C 1
ATOM 2578 O O . GLY A 1 336 ? -1.517 5.979 -14.997 1.00 85.88 336 GLY A O 1
ATOM 2579 N N . MET A 1 337 ? -1.807 4.629 -13.218 1.00 86.38 337 MET A N 1
ATOM 2580 C CA . MET A 1 337 ? -0.579 5.001 -12.508 1.00 86.38 337 MET A CA 1
ATOM 2581 C C . MET A 1 337 ? 0.670 4.620 -13.301 1.00 86.38 337 MET A C 1
ATOM 2583 O O . MET A 1 337 ? 1.523 5.469 -13.527 1.00 86.38 337 MET A O 1
ATOM 2587 N N . MET A 1 338 ? 0.773 3.381 -13.792 1.00 87.19 338 MET A N 1
ATOM 2588 C CA . MET A 1 338 ? 1.891 2.971 -14.646 1.00 87.19 338 MET A CA 1
ATOM 2589 C C . MET A 1 338 ? 2.000 3.883 -15.871 1.00 87.19 338 MET A C 1
ATOM 2591 O O . MET A 1 338 ? 3.092 4.332 -16.201 1.00 87.19 338 MET A O 1
ATOM 2595 N N . SER A 1 339 ? 0.875 4.204 -16.517 1.00 85.81 339 SER A N 1
ATOM 2596 C CA . SER A 1 339 ? 0.858 5.122 -17.663 1.00 85.81 339 SER A CA 1
ATOM 2597 C C . SER A 1 339 ? 1.305 6.529 -17.265 1.00 85.81 339 SER A C 1
ATOM 2599 O O . SER A 1 339 ? 2.022 7.167 -18.029 1.00 85.81 339 SER A O 1
ATOM 2601 N N . ALA A 1 340 ? 0.940 6.986 -16.064 1.00 82.56 340 ALA A N 1
ATOM 2602 C CA . ALA A 1 340 ? 1.352 8.273 -15.514 1.00 82.56 340 ALA A CA 1
ATOM 2603 C C . ALA A 1 340 ? 2.845 8.343 -15.159 1.00 82.56 340 ALA A C 1
ATOM 2605 O O . ALA A 1 340 ? 3.379 9.443 -15.107 1.00 82.56 340 ALA A O 1
ATOM 2606 N N . PHE A 1 341 ? 3.527 7.218 -14.914 1.00 84.31 341 PHE A N 1
ATOM 2607 C CA . PHE A 1 341 ? 4.969 7.208 -14.615 1.00 84.31 341 PHE A CA 1
ATOM 2608 C C . PHE A 1 341 ? 5.850 6.851 -15.811 1.00 84.31 341 PHE A C 1
ATOM 2610 O O . PHE A 1 341 ? 6.979 7.326 -15.896 1.00 84.31 341 PHE A O 1
ATOM 2617 N N . LEU A 1 342 ? 5.356 6.015 -16.723 1.00 84.94 342 LEU A N 1
ATOM 2618 C CA . LEU A 1 342 ? 6.149 5.469 -17.824 1.00 84.94 342 LEU A CA 1
ATOM 2619 C C . LEU A 1 342 ? 5.765 6.026 -19.198 1.00 84.94 342 LEU A C 1
ATOM 2621 O O . LEU A 1 342 ? 6.602 6.036 -20.098 1.00 84.94 342 LEU A O 1
ATOM 2625 N N . GLY A 1 343 ? 4.540 6.521 -19.368 1.00 86.50 343 GLY A N 1
ATOM 2626 C CA . GLY A 1 343 ? 3.963 6.813 -20.680 1.00 86.50 343 GLY A CA 1
ATOM 2627 C C . GLY A 1 343 ? 3.281 5.582 -21.278 1.00 86.50 343 GLY A C 1
ATOM 2628 O O . GLY A 1 343 ? 3.754 4.446 -21.158 1.00 86.50 343 GLY A O 1
ATOM 2629 N N . SER A 1 344 ? 2.122 5.786 -21.907 1.00 84.88 344 SER A N 1
ATOM 2630 C CA . SER A 1 344 ? 1.315 4.667 -22.404 1.00 84.88 344 SER A CA 1
ATOM 2631 C C . SER A 1 344 ? 1.927 4.020 -23.650 1.00 84.88 344 SER A C 1
ATOM 2633 O O . SER A 1 344 ? 1.806 2.805 -23.832 1.00 84.88 344 SER A O 1
ATOM 2635 N N . GLY A 1 345 ? 2.623 4.796 -24.484 1.00 83.75 345 GLY A N 1
ATOM 2636 C CA . GLY A 1 345 ? 3.325 4.279 -25.649 1.00 83.75 345 GLY A CA 1
ATOM 2637 C C . GLY A 1 345 ? 4.557 3.468 -25.252 1.00 83.75 345 GLY A C 1
ATOM 2638 O O . GLY A 1 345 ? 4.741 2.369 -25.777 1.00 83.75 345 GLY A O 1
ATOM 2639 N N . TYR A 1 346 ? 5.327 3.914 -24.256 1.00 85.12 346 TYR A N 1
ATOM 2640 C CA . TYR A 1 346 ? 6.428 3.125 -23.689 1.00 85.12 346 TYR A CA 1
ATOM 2641 C C . TYR A 1 346 ? 5.957 1.782 -23.101 1.00 85.12 346 TYR A C 1
ATOM 2643 O O . TYR A 1 346 ? 6.493 0.726 -23.447 1.00 85.12 346 TYR A O 1
ATOM 2651 N N . LEU A 1 347 ? 4.887 1.782 -22.293 1.00 84.31 347 LEU A N 1
ATOM 2652 C CA . LEU A 1 347 ? 4.293 0.549 -21.745 1.00 84.31 347 LEU A CA 1
ATOM 2653 C C . LEU A 1 347 ? 3.867 -0.444 -22.831 1.00 84.31 347 LEU A C 1
ATOM 2655 O O . LEU A 1 347 ? 4.018 -1.659 -22.669 1.00 84.31 347 LEU A O 1
ATOM 2659 N N . ARG A 1 348 ? 3.357 0.073 -23.952 1.00 81.75 348 ARG A N 1
ATOM 2660 C CA . ARG A 1 348 ? 2.945 -0.717 -25.120 1.00 81.75 348 ARG A CA 1
ATOM 2661 C C . ARG A 1 348 ? 4.112 -1.098 -26.033 1.00 81.75 348 ARG A C 1
ATOM 2663 O O . ARG A 1 348 ? 3.931 -1.950 -26.887 1.00 81.75 348 ARG A O 1
ATOM 2670 N N . GLY A 1 349 ? 5.312 -0.547 -25.828 1.00 78.31 349 GLY A N 1
ATOM 2671 C CA . GLY A 1 349 ? 6.484 -0.804 -26.675 1.00 78.31 349 GLY A CA 1
ATOM 2672 C C . GLY A 1 349 ? 6.470 -0.037 -27.998 1.00 78.31 349 GLY A C 1
ATOM 2673 O O . GLY A 1 349 ? 7.169 -0.419 -28.929 1.00 78.31 349 GLY A O 1
ATOM 2674 N N . LEU A 1 350 ? 5.664 1.023 -28.090 1.00 82.69 350 LEU A N 1
ATOM 2675 C CA . LEU A 1 350 ? 5.627 1.928 -29.241 1.00 82.69 350 LEU A CA 1
ATOM 2676 C C . LEU A 1 350 ? 6.796 2.922 -29.218 1.00 82.69 350 LEU A C 1
ATOM 2678 O O . LEU A 1 350 ? 7.243 3.352 -30.276 1.00 82.69 350 LEU A O 1
ATOM 2682 N N . HIS A 1 351 ? 7.305 3.247 -28.024 1.00 84.00 351 HIS A N 1
ATOM 2683 C CA . HIS A 1 351 ? 8.451 4.136 -27.819 1.00 84.00 351 HIS A CA 1
ATOM 2684 C C . HIS A 1 351 ? 9.555 3.426 -27.040 1.00 84.00 351 HIS A C 1
ATOM 2686 O O . HIS A 1 351 ? 9.279 2.663 -26.114 1.00 84.00 351 HIS A O 1
ATOM 2692 N N . ALA A 1 352 ? 10.811 3.700 -27.401 1.00 82.00 352 ALA A N 1
ATOM 2693 C CA . ALA A 1 352 ? 11.987 3.093 -26.771 1.00 82.00 352 ALA A CA 1
ATOM 2694 C C . ALA A 1 352 ? 12.369 3.751 -25.433 1.00 82.00 352 ALA A C 1
ATOM 2696 O O . ALA A 1 352 ? 13.077 3.150 -24.628 1.00 82.00 352 ALA A O 1
ATOM 2697 N N . THR A 1 353 ? 11.911 4.980 -25.190 1.00 83.81 353 THR A N 1
ATOM 2698 C CA . THR A 1 353 ? 12.229 5.772 -23.995 1.00 83.81 353 THR A CA 1
ATOM 2699 C C . THR A 1 353 ? 10.953 6.188 -23.271 1.00 83.81 353 THR A C 1
ATOM 2701 O O . THR A 1 353 ? 9.978 6.513 -23.951 1.00 83.81 353 THR A O 1
ATOM 2704 N N . PRO A 1 354 ? 10.942 6.212 -21.926 1.00 84.00 354 PRO A N 1
ATOM 2705 C CA . PRO A 1 354 ? 9.770 6.637 -21.173 1.00 84.00 354 PRO A CA 1
ATOM 2706 C C . PRO A 1 354 ? 9.472 8.121 -21.403 1.00 84.00 354 PRO A C 1
ATOM 2708 O O . PRO A 1 354 ? 10.367 8.914 -21.720 1.00 84.00 354 PRO A O 1
ATOM 2711 N N . CYS A 1 355 ? 8.212 8.507 -21.208 1.00 82.50 355 CYS A N 1
ATOM 2712 C CA . CYS A 1 355 ? 7.798 9.903 -21.309 1.00 82.50 355 CYS A CA 1
ATOM 2713 C C . CYS A 1 355 ? 8.560 10.773 -20.285 1.00 82.50 355 CYS A C 1
ATOM 2715 O O . CYS A 1 355 ? 8.662 10.395 -19.114 1.00 82.50 355 CYS A O 1
ATOM 2717 N N . PRO A 1 356 ? 9.072 11.957 -20.672 1.00 81.06 356 PRO A N 1
ATOM 2718 C CA . PRO A 1 356 ? 9.684 12.878 -19.724 1.00 81.06 356 PRO A CA 1
ATOM 2719 C C . PRO A 1 356 ? 8.706 13.265 -18.598 1.00 81.06 356 PRO A C 1
ATOM 2721 O O . PRO A 1 356 ? 7.573 13.647 -18.899 1.00 81.06 356 PRO A O 1
ATOM 2724 N N . PRO A 1 357 ? 9.132 13.290 -17.318 1.00 73.31 357 PRO A N 1
ATOM 2725 C CA . PRO A 1 357 ? 8.246 13.593 -16.190 1.00 73.31 357 PRO A CA 1
ATOM 2726 C C . PRO A 1 357 ? 7.464 14.906 -16.313 1.00 73.31 357 PRO A C 1
ATOM 2728 O O . PRO A 1 357 ? 6.306 14.979 -15.912 1.00 73.31 357 PRO A O 1
ATOM 2731 N N . ALA A 1 358 ? 8.066 15.929 -16.928 1.00 73.50 358 ALA A N 1
ATOM 2732 C CA . ALA A 1 358 ? 7.421 17.220 -17.166 1.00 73.50 358 ALA A CA 1
ATOM 2733 C C . ALA A 1 358 ? 6.176 17.126 -18.071 1.00 73.50 358 ALA A C 1
ATOM 2735 O O . ALA A 1 358 ? 5.268 17.942 -17.944 1.00 73.50 358 ALA A O 1
ATOM 2736 N N . ARG A 1 359 ? 6.120 16.131 -18.967 1.00 73.12 359 ARG A N 1
ATOM 2737 C CA . ARG A 1 359 ? 4.988 15.901 -19.876 1.00 73.12 359 ARG A CA 1
ATOM 2738 C C . ARG A 1 359 ? 3.963 14.915 -19.328 1.00 73.12 359 ARG A C 1
ATOM 2740 O O . ARG A 1 359 ? 2.832 14.937 -19.788 1.00 73.12 359 ARG A O 1
ATOM 2747 N N . LEU A 1 360 ? 4.319 14.102 -18.333 1.00 68.50 360 LEU A N 1
ATOM 2748 C CA . LEU A 1 360 ? 3.432 13.080 -17.767 1.00 68.50 360 LEU A CA 1
ATOM 2749 C C . LEU A 1 360 ? 2.196 13.672 -17.081 1.00 68.50 360 LEU A C 1
ATOM 2751 O O . LEU A 1 360 ? 1.085 13.202 -17.296 1.00 68.50 360 LEU A O 1
ATOM 2755 N N . LEU A 1 361 ? 2.366 14.739 -16.293 1.00 66.38 361 LEU A N 1
ATOM 2756 C CA . LEU A 1 361 ? 1.228 15.442 -15.687 1.00 66.38 361 LEU A CA 1
ATOM 2757 C C . LEU A 1 361 ? 0.383 16.155 -16.748 1.00 66.38 361 LEU A C 1
ATOM 2759 O O . LEU A 1 361 ? -0.841 16.153 -16.667 1.00 66.38 361 LEU A O 1
ATOM 2763 N N . GLN A 1 362 ? 1.031 16.738 -17.759 1.00 68.81 362 GLN A N 1
ATOM 2764 C CA . GLN A 1 362 ? 0.339 17.427 -18.843 1.00 68.81 362 GLN A CA 1
ATOM 2765 C C . GLN A 1 362 ? -0.518 16.454 -19.660 1.00 68.81 362 GLN A C 1
ATOM 2767 O O . GLN A 1 362 ? -1.697 16.722 -19.876 1.00 68.81 362 GLN A O 1
ATOM 2772 N N . SER A 1 363 ? 0.037 15.309 -20.061 1.00 65.44 363 SER A N 1
ATOM 2773 C CA . SER A 1 363 ? -0.663 14.328 -20.890 1.00 65.44 363 SER A CA 1
ATOM 2774 C C . SER A 1 363 ? -1.847 13.689 -20.169 1.00 65.44 363 SER A C 1
ATOM 2776 O O . SER A 1 363 ? -2.871 13.430 -20.793 1.00 65.44 363 SER A O 1
ATOM 2778 N N . TRP A 1 364 ? -1.765 13.520 -18.847 1.00 65.44 364 TRP A N 1
ATOM 2779 C CA . TRP A 1 364 ? -2.860 12.959 -18.052 1.00 65.44 364 TRP A CA 1
ATOM 2780 C C . TRP A 1 364 ? -4.099 13.860 -17.980 1.00 65.44 364 TRP A C 1
ATOM 2782 O O . TRP A 1 364 ? -5.220 13.356 -17.952 1.00 65.44 364 TRP A O 1
ATOM 2792 N N . PHE A 1 365 ? -3.911 15.183 -17.943 1.00 67.81 365 PHE A N 1
ATOM 2793 C CA . PHE A 1 365 ? -5.017 16.140 -17.818 1.00 67.81 365 PHE A CA 1
ATOM 2794 C C . PHE A 1 365 ? -5.446 16.772 -19.145 1.00 67.81 365 PHE A C 1
ATOM 2796 O O . PHE A 1 365 ? -6.591 17.207 -19.257 1.00 67.81 365 PHE A O 1
ATOM 2803 N N . LEU A 1 366 ? -4.542 16.876 -20.124 1.00 67.50 366 LEU A N 1
ATOM 2804 C CA . LEU A 1 366 ? -4.735 17.730 -21.300 1.00 67.50 366 LEU A CA 1
ATOM 2805 C C . LEU A 1 366 ? -4.679 16.984 -22.635 1.00 67.50 366 LEU A C 1
ATOM 2807 O O . LEU A 1 366 ? -5.176 17.517 -23.626 1.00 67.50 366 LEU A O 1
ATOM 2811 N N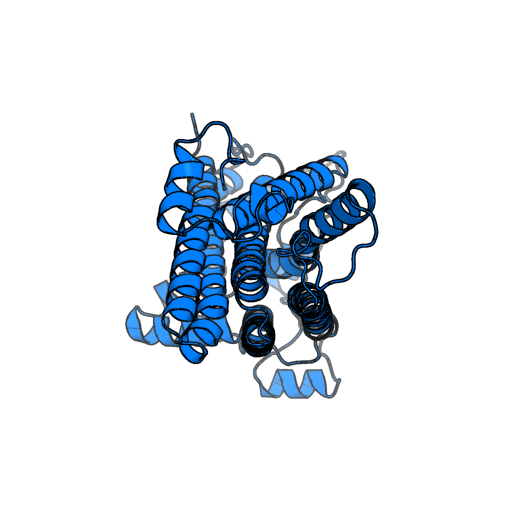 . GLU A 1 367 ? -4.117 15.776 -22.694 1.00 63.31 367 GLU A N 1
ATOM 2812 C CA . GLU A 1 367 ? -4.025 15.029 -23.950 1.00 63.31 367 GLU A CA 1
ATOM 2813 C C . GLU A 1 367 ? -5.112 13.953 -24.025 1.00 63.31 367 GLU A C 1
ATOM 2815 O O . GLU A 1 367 ? -5.175 13.021 -23.229 1.00 63.31 367 GLU A O 1
ATOM 2820 N N . SER A 1 368 ? -5.978 14.064 -25.034 1.00 54.50 368 SER A N 1
ATOM 2821 C CA . SER A 1 368 ? -7.048 13.097 -25.312 1.00 54.50 368 SER A CA 1
ATOM 2822 C C . SER A 1 368 ? -6.531 11.749 -25.828 1.00 54.50 368 SER A C 1
ATOM 2824 O O . SER A 1 368 ? -7.284 10.776 -25.867 1.00 54.50 368 SER A O 1
ATOM 2826 N N . VAL A 1 369 ? -5.252 11.675 -26.220 1.00 53.78 369 VAL A N 1
ATOM 2827 C CA . VAL A 1 369 ? -4.614 10.466 -26.746 1.00 53.78 369 VAL A CA 1
ATOM 2828 C C . VAL A 1 369 ? -3.221 10.305 -26.122 1.00 53.78 369 VAL A C 1
ATOM 2830 O O . VAL A 1 369 ? -2.258 10.876 -26.627 1.00 53.78 369 VAL A O 1
ATOM 2833 N N . PRO A 1 370 ? -3.059 9.480 -25.073 1.00 54.50 370 PRO A N 1
ATOM 2834 C CA . PRO A 1 370 ? -1.790 9.339 -24.349 1.00 54.50 370 PRO A CA 1
ATOM 2835 C C . PRO A 1 370 ? -0.704 8.566 -25.126 1.00 54.50 370 PRO A C 1
ATOM 2837 O O . PRO A 1 370 ? 0.289 8.141 -24.539 1.00 54.50 370 PRO A O 1
ATOM 2840 N N . LEU A 1 371 ? -0.885 8.328 -26.432 1.00 56.59 371 LEU A N 1
ATOM 2841 C CA . LEU A 1 371 ? 0.035 7.551 -27.277 1.00 56.59 371 LEU A CA 1
ATOM 2842 C C . LEU A 1 371 ? 1.265 8.346 -27.732 1.00 56.59 371 LEU A C 1
ATOM 2844 O O . LEU A 1 371 ? 2.206 7.757 -28.268 1.00 56.59 371 LEU A O 1
ATOM 2848 N N . ALA A 1 372 ? 1.262 9.669 -27.553 1.00 53.91 372 ALA A N 1
ATOM 2849 C CA . ALA A 1 372 ? 2.352 10.528 -28.003 1.00 53.91 372 ALA A CA 1
ATOM 2850 C C . ALA A 1 372 ? 3.669 10.278 -27.244 1.00 53.91 372 ALA A C 1
ATOM 2852 O O . ALA A 1 372 ? 4.722 10.698 -27.725 1.00 53.91 372 ALA A O 1
ATOM 2853 N N . CYS A 1 373 ? 3.629 9.590 -26.094 1.00 56.03 373 CYS A N 1
ATOM 2854 C CA . CYS A 1 373 ? 4.802 9.268 -25.283 1.00 56.03 373 CYS A CA 1
ATOM 2855 C C . CYS A 1 373 ? 4.736 7.878 -24.635 1.00 56.03 373 CYS A C 1
ATOM 2857 O O . CYS A 1 373 ? 3.634 7.414 -24.254 1.00 56.03 373 CYS A O 1
#

Radius of gyration: 22.92 Å; chains: 1; bounding box: 60×40×60 Å

Sequence (373 aa):
MTSLWTVGLGVSTFGNVGLSLIIGGVYNGLLSGANIVGATIFLPMATAICELLFVAISREAYCRAAWPNRCGGTGKIPGDQLYIPVTASVACNHAVSECMHLAAVLAGVAKDGTFVWVGVALSTLLTNILLRLSWFRFFLFQIARGLCGTSLARGLFGPSTWVKLHEEMKVFVGYFRFVPVVALVIARAVMYGMKPFHDPQTPAFNFATGCAILGFLCTEVLEDLIVVNELLPEAPVLPEMLRDPTSEMHPRALQAAERRHGHASGDFMSVVCDTEKQVFHKSIAYCRDDTTWGRLRRKLGQVGRLVPAPVLYGLREWPFGLHFTIIGIFCNLMLGMMSAFLGSGYLRGLHATPCPPARLLQSWFLESVPLAC

Organism: NCBI:txid1628268

Foldseek 3Di:
DQFLLNVLLCCLLVVLLVQLLVQLVVLVVCVVVVVLVCSLQSLLVSLLVSLLQSLLSNVVSCLPTPVVCCLVPVVDDVVCNACVSLLLSLLSSLLSSLLSSLLSLLLSCLFPVDLSLLSNLVSNLVSLLCLLLLVVLVVQLVVCCVVPNLVVSLSRRFDDLSSLSSSVSCLVRVCLSLVLVVVLVVVLCVPPNDDALPDLLNSSRHPSSVVSSVSNVVSSVVSCCCNVVVVDHRAARDPSSDDDPVVSCDVSSVVVVVVVVVDDDDDDDLVQDPVCVVCVVPDVPFPQDPPPVSVVNVVNNHSHDGDRSCNVPSRDDDDPVVVVVSSVVSSVSSLLSSCLSFFPLVSSSVDSGGDDNVCSVVCSPPNPDRNPD